Protein AF-A0A5N7CYH8-F1 (afdb_monomer)

Mean predicted aligned error: 13.62 Å

Sequence (207 aa):
MLLRFYQKLRGRDDSDPCLYIFPFSLHSIMVQFTIALALRNKSQSSRELGRIKYRLVNLHRNENLSEDYLVHVNPRGKVPALTAKSIPAPLTDSLSISYWVCEQHPSLIPETHRTTIQRLLSQLHRIQADNNPNPAVDDILARTDISLEHRRALEHKRDWLLDVTPEVLAYVTAENVDWISTLLLTDPGQPSVASRNVSDFVVMNNL

Nearest PDB structures (foldseek):
  4i2u-assembly1_A  TM=5.048E-01  e=2.660E-01  Chlorella sorokiniana
  3h79-assembly1_A  TM=4.207E-01  e=2.994E-01  Trypanosoma cruzi
  3wgd-assembly8_H  TM=3.910E-01  e=5.098E-01  Homo sapiens
  5xwm-assembly1_A  TM=4.750E-01  e=7.269E-01  Homo sapiens

Solvent-accessible surface area (backbone atoms only — not comparable to full-atom values): 12573 Å² total; per-residue (Å²): 121,69,70,64,54,63,58,63,72,62,68,76,72,74,73,53,27,37,38,35,30,31,92,88,35,68,44,21,44,55,32,52,50,48,50,52,59,45,56,71,48,61,93,62,37,38,74,61,74,78,47,54,40,80,39,84,40,50,65,94,73,46,45,37,70,34,50,70,34,22,73,74,49,25,53,74,43,54,61,17,26,39,42,41,73,92,42,99,60,53,36,55,42,38,56,62,43,38,49,53,53,30,70,46,23,52,81,77,53,44,77,95,46,33,70,60,52,54,50,50,49,53,54,60,61,62,58,80,70,85,83,66,84,62,70,65,56,58,61,56,64,73,48,86,86,64,54,74,66,39,47,50,39,49,49,51,34,56,49,60,64,61,71,65,47,73,71,60,50,58,58,56,61,69,73,64,78,57,60,73,66,59,73,75,69,77,74,97,79,72,85,88,78,82,87,83,79,98,76,78,91,80,82,89,90,87,130

Secondary structure (DSSP, 8-state):
-HHHHHHHT----TTS-EEEE-TT-HHHHHHHHHHHHHHTTTTTS-TTGGGPEEEE--GGGTGGGSHHHHHHT-TT--S-EEE-TTSSS-B-SHHHHHHHHHHHSGGGS-GGGHHHHHHHHHHHHHS-------THHHHHHT-SSS-HHHHHHHHHHHHHHHSS-HHHHHHHHHSSSSHHHHHTS--TT--------TTS-------

pLDDT: mean 75.6, std 24.31, range [29.52, 98.12]

Radius of gyration: 21.71 Å; Cα contacts (8 Å, |Δi|>4): 196; chains: 1; bounding box: 53×65×53 Å

Foldseek 3Di:
DVVVVVVVVPPCPPAAKEKEAAPPDLLRVLLVVLLVVQVVPVVQAAPRSVRYHYHYQDVVVLSLLDLCNCPAWNLLSDDTWMDHPVDPHIDHASLVSSVVRCVRHVVVQPPVCNVVVNVVSVVSSPPDDDPDPDVVLVVVLPDPPDDPSSNVSSVSNNVVSVVCDVVVVVVVVVPPPPVVVVVPPDDPDDDDDDDDDPPPPPDDDDD

InterPro domains:
  IPR004045 Glutathione S-transferase, N-terminal [PF13417] (48-106)
  IPR036249 Thioredoxin-like superfamily [SSF52833] (12-110)

Structure (mmCIF, N/CA/C/O backbone):
data_AF-A0A5N7CYH8-F1
#
_entry.id   AF-A0A5N7CYH8-F1
#
loop_
_atom_site.group_PDB
_atom_site.id
_atom_site.type_symbol
_atom_site.label_atom_id
_atom_site.label_alt_id
_atom_site.label_comp_id
_atom_site.label_asym_id
_atom_site.label_entity_id
_atom_site.label_seq_id
_atom_site.pdbx_PDB_ins_code
_atom_site.Cartn_x
_atom_site.Cartn_y
_atom_site.Cartn_z
_atom_site.occupancy
_atom_site.B_iso_or_equiv
_atom_site.auth_seq_id
_atom_site.auth_comp_id
_atom_site.auth_asym_id
_atom_site.auth_atom_id
_atom_site.pdbx_PDB_model_num
ATOM 1 N N . MET A 1 1 ? 18.602 -26.478 -7.543 1.00 42.50 1 MET A N 1
ATOM 2 C CA . MET A 1 1 ? 17.543 -27.174 -6.766 1.00 42.50 1 MET A CA 1
ATOM 3 C C . MET A 1 1 ? 16.926 -26.315 -5.654 1.00 42.50 1 MET A C 1
ATOM 5 O O . MET A 1 1 ? 15.728 -26.431 -5.442 1.00 42.50 1 MET A O 1
ATOM 9 N N . LEU A 1 2 ? 17.678 -25.413 -5.007 1.00 38.12 2 LEU A N 1
ATOM 10 C CA . LEU A 1 2 ? 17.183 -24.535 -3.927 1.00 38.12 2 LEU A CA 1
ATOM 11 C C . LEU A 1 2 ? 16.158 -23.458 -4.351 1.00 38.12 2 LEU A C 1
ATOM 13 O O . LEU A 1 2 ? 15.242 -23.171 -3.589 1.00 38.12 2 LEU A O 1
ATOM 17 N N . LEU A 1 3 ? 16.222 -22.917 -5.576 1.00 40.47 3 LEU A N 1
ATOM 18 C CA . LEU A 1 3 ? 15.261 -21.892 -6.039 1.00 40.47 3 LEU A CA 1
ATOM 19 C C . LEU A 1 3 ? 13.820 -22.407 -6.207 1.00 40.47 3 LEU A C 1
ATOM 21 O O . LEU A 1 3 ? 12.868 -21.681 -5.925 1.00 40.47 3 LEU A O 1
ATOM 25 N N . ARG A 1 4 ? 13.643 -23.679 -6.589 1.00 39.19 4 ARG A N 1
ATOM 26 C CA . ARG A 1 4 ? 12.308 -24.303 -6.666 1.00 39.19 4 ARG A CA 1
ATOM 27 C C . ARG A 1 4 ? 11.707 -24.565 -5.281 1.00 39.19 4 ARG A C 1
ATOM 29 O O . ARG A 1 4 ? 10.491 -24.651 -5.158 1.00 39.19 4 ARG A O 1
ATOM 36 N N . PHE A 1 5 ? 12.539 -24.649 -4.241 1.00 38.00 5 PHE A N 1
ATOM 37 C CA . PHE A 1 5 ? 12.083 -24.808 -2.859 1.00 38.00 5 PHE A CA 1
ATOM 38 C C . PHE A 1 5 ? 11.526 -23.493 -2.288 1.00 38.00 5 PHE A C 1
ATOM 40 O O . PHE A 1 5 ? 10.499 -23.510 -1.616 1.00 38.00 5 PHE A O 1
ATOM 47 N N . TYR A 1 6 ? 12.109 -22.344 -2.652 1.00 38.47 6 TYR A N 1
ATOM 48 C CA . TYR A 1 6 ? 11.580 -21.030 -2.258 1.00 38.47 6 TYR A CA 1
ATOM 49 C C . TYR A 1 6 ? 10.278 -20.655 -2.980 1.00 38.47 6 TYR A C 1
ATOM 51 O O . TYR A 1 6 ? 9.398 -20.046 -2.377 1.00 38.47 6 TYR A O 1
ATOM 59 N N . GLN A 1 7 ? 10.091 -21.087 -4.232 1.00 42.38 7 GLN A N 1
ATOM 60 C CA . GLN A 1 7 ? 8.807 -20.934 -4.931 1.00 42.38 7 GLN A CA 1
ATOM 61 C C . GLN A 1 7 ? 7.701 -21.808 -4.315 1.00 42.38 7 GLN A C 1
ATOM 63 O O . GLN A 1 7 ? 6.534 -21.427 -4.328 1.00 42.38 7 GLN A O 1
ATOM 68 N N . LYS A 1 8 ? 8.061 -22.946 -3.707 1.00 34.53 8 LYS A N 1
ATOM 69 C CA . LYS A 1 8 ? 7.114 -23.902 -3.112 1.00 34.53 8 LYS A CA 1
ATOM 70 C C . LYS A 1 8 ? 6.634 -23.526 -1.701 1.00 34.53 8 LYS A C 1
ATOM 72 O O . LYS A 1 8 ? 5.631 -24.066 -1.249 1.00 34.53 8 LYS A O 1
ATOM 77 N N . LEU A 1 9 ? 7.263 -22.547 -1.045 1.00 43.41 9 LEU A N 1
ATOM 78 C CA . LEU A 1 9 ? 6.698 -21.868 0.135 1.00 43.41 9 LEU A CA 1
ATOM 79 C C . LEU A 1 9 ? 5.718 -20.741 -0.240 1.00 43.41 9 LEU A C 1
ATOM 81 O O . LEU A 1 9 ? 5.080 -20.145 0.625 1.00 43.41 9 LEU A O 1
ATOM 85 N N . ARG A 1 10 ? 5.536 -20.471 -1.537 1.00 46.38 10 ARG A N 1
ATOM 86 C CA . ARG A 1 10 ? 4.514 -19.566 -2.073 1.00 46.38 10 ARG A CA 1
ATOM 87 C C . ARG A 1 10 ? 3.213 -20.324 -2.343 1.00 46.38 10 ARG A C 1
ATOM 89 O O . ARG A 1 10 ? 2.585 -20.151 -3.381 1.00 46.38 10 ARG A O 1
ATOM 96 N N . GLY A 1 11 ? 2.811 -21.167 -1.393 1.00 38.50 11 GLY A N 1
ATOM 97 C CA . GLY A 1 11 ? 1.456 -21.697 -1.346 1.00 38.50 11 GLY A CA 1
ATOM 98 C C . GLY A 1 11 ? 0.486 -20.523 -1.256 1.00 38.50 11 GLY A C 1
ATOM 99 O O . GLY A 1 11 ? 0.313 -19.936 -0.187 1.00 38.50 11 GLY A O 1
ATOM 100 N N . ARG A 1 12 ? -0.105 -20.145 -2.394 1.00 49.69 12 ARG A N 1
ATOM 101 C CA . ARG A 1 12 ? -1.378 -19.424 -2.448 1.00 49.69 12 ARG A CA 1
ATOM 102 C C . ARG A 1 12 ? -2.431 -20.363 -1.865 1.00 49.69 12 ARG A C 1
ATOM 104 O O . ARG A 1 12 ? -3.156 -21.039 -2.580 1.00 49.69 12 ARG A O 1
ATOM 111 N N . ASP A 1 13 ? -2.453 -20.449 -0.545 1.00 48.75 13 ASP A N 1
ATOM 112 C CA . ASP A 1 13 ? -3.701 -20.687 0.160 1.00 48.75 13 ASP A CA 1
ATOM 113 C C . ASP A 1 13 ? -4.402 -19.320 0.167 1.00 48.75 13 ASP A C 1
ATOM 115 O O . ASP A 1 13 ? -4.094 -18.440 0.981 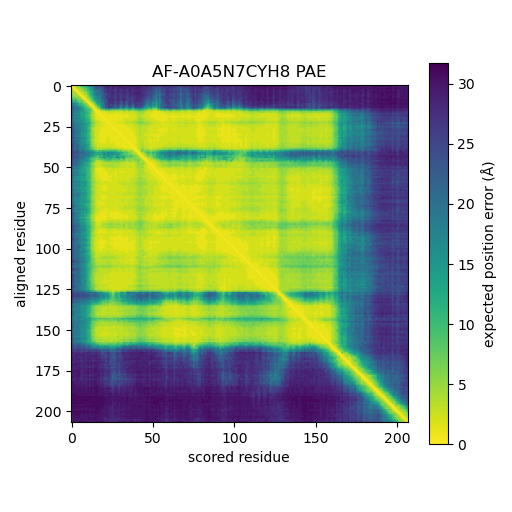1.00 48.75 13 ASP A O 1
ATOM 119 N N . ASP A 1 14 ? -5.155 -19.095 -0.912 1.00 55.41 14 ASP A N 1
ATOM 120 C CA . ASP A 1 14 ? -5.519 -17.797 -1.511 1.00 55.41 14 ASP A CA 1
ATOM 121 C C . ASP A 1 14 ? -6.779 -17.171 -0.881 1.00 55.41 14 ASP A C 1
ATOM 123 O O . ASP A 1 14 ? -7.497 -16.397 -1.511 1.00 55.41 14 ASP A O 1
ATOM 127 N N . SER A 1 15 ? -7.107 -17.552 0.357 1.00 64.62 15 SER A N 1
ATOM 128 C CA . SER A 1 15 ? -8.261 -17.007 1.084 1.00 64.62 15 SER A CA 1
ATOM 129 C C . SER A 1 15 ? -7.915 -15.827 1.983 1.00 64.62 15 SER A C 1
ATOM 131 O O . SER A 1 15 ? -8.790 -15.018 2.281 1.00 64.62 15 SER A O 1
ATOM 133 N N . ASP A 1 16 ? -6.669 -15.753 2.453 1.00 85.19 16 ASP A N 1
ATOM 134 C CA . ASP A 1 16 ? -6.303 -14.867 3.558 1.00 85.19 16 ASP A CA 1
ATOM 135 C C . ASP A 1 16 ? -5.682 -13.568 3.038 1.00 85.19 16 ASP A C 1
ATOM 137 O O . ASP A 1 16 ? -4.830 -13.629 2.145 1.00 85.19 16 ASP A O 1
ATOM 141 N N . PRO A 1 17 ? -6.059 -12.401 3.598 1.00 92.31 17 PRO A N 1
ATOM 142 C CA . PRO A 1 17 ? -5.485 -11.130 3.185 1.00 92.31 17 PRO A CA 1
ATOM 143 C C . PRO A 1 17 ? -3.964 -11.121 3.327 1.00 92.31 17 PRO A C 1
ATOM 145 O O . PRO A 1 17 ? -3.408 -11.684 4.273 1.00 92.31 17 PRO A O 1
ATOM 148 N N . CYS A 1 18 ? -3.280 -10.438 2.420 1.00 95.50 18 CYS A N 1
ATOM 149 C CA . CYS A 1 18 ? -1.835 -10.319 2.408 1.00 95.50 18 CYS A CA 1
ATOM 150 C C . CYS A 1 18 ? -1.421 -8.848 2.351 1.00 95.50 18 CYS A C 1
ATOM 152 O O . CYS A 1 18 ? -1.675 -8.157 1.366 1.00 95.50 18 CYS A O 1
ATOM 154 N N . LEU A 1 19 ? -0.746 -8.384 3.402 1.00 97.62 19 LEU A N 1
ATOM 155 C CA . LEU A 1 19 ? -0.181 -7.047 3.492 1.00 97.62 19 LEU A CA 1
ATOM 156 C C . LEU A 1 19 ? 1.301 -7.074 3.109 1.00 97.62 19 LEU A C 1
ATOM 158 O O . LEU A 1 19 ? 2.125 -7.717 3.760 1.00 97.62 19 LEU A O 1
ATOM 162 N N . TYR A 1 20 ? 1.638 -6.339 2.060 1.00 98.12 20 TYR A N 1
ATOM 163 C CA . TYR A 1 20 ? 2.988 -6.134 1.565 1.00 98.12 20 TYR A CA 1
ATOM 164 C C . TYR A 1 20 ? 3.551 -4.857 2.180 1.00 98.12 20 TYR A C 1
ATOM 166 O O . TYR A 1 20 ? 2.969 -3.786 2.011 1.00 98.12 20 TYR A O 1
ATOM 174 N N . ILE A 1 21 ? 4.672 -4.962 2.888 1.00 97.44 21 ILE A N 1
ATOM 175 C CA . ILE A 1 21 ? 5.246 -3.863 3.669 1.00 97.44 21 ILE A CA 1
ATOM 176 C C . ILE A 1 21 ? 6.742 -3.709 3.434 1.00 97.44 21 ILE A C 1
ATOM 178 O O . ILE A 1 21 ? 7.443 -4.661 3.087 1.00 97.44 21 ILE A O 1
ATOM 182 N N . PHE A 1 22 ? 7.239 -2.517 3.746 1.00 96.06 22 PHE A N 1
ATOM 183 C CA . PHE A 1 22 ? 8.648 -2.288 4.025 1.00 96.06 22 PHE A CA 1
ATOM 184 C C . PHE A 1 22 ? 8.779 -1.612 5.397 1.00 96.06 22 PHE A C 1
ATOM 186 O O . PHE A 1 22 ? 8.204 -0.541 5.576 1.00 96.06 22 PHE A O 1
ATOM 193 N N . PRO A 1 23 ? 9.500 -2.190 6.375 1.00 92.31 23 PRO A N 1
ATOM 194 C CA . PRO A 1 23 ? 9.507 -1.708 7.761 1.00 92.31 23 PRO A CA 1
ATOM 195 C C . PRO A 1 23 ? 9.910 -0.242 7.941 1.00 92.31 23 PRO A C 1
ATOM 197 O O . PRO A 1 23 ? 9.467 0.393 8.889 1.00 92.31 23 PRO A O 1
ATOM 200 N N . PHE A 1 24 ? 10.716 0.294 7.022 1.00 90.62 24 PHE A N 1
ATOM 201 C CA . PHE A 1 24 ? 11.210 1.672 7.070 1.00 90.62 24 PHE A CA 1
ATOM 202 C C . PHE A 1 24 ? 10.372 2.653 6.233 1.00 90.62 24 PHE A C 1
ATOM 204 O O . PHE A 1 24 ? 10.690 3.834 6.159 1.00 90.62 24 PHE A O 1
ATOM 211 N N . SER A 1 25 ? 9.299 2.185 5.589 1.00 91.88 25 SER A N 1
ATOM 212 C CA . SER A 1 25 ? 8.346 3.056 4.897 1.00 91.88 25 SER A CA 1
ATOM 213 C C . SER A 1 25 ? 7.369 3.655 5.907 1.00 91.88 25 SER A C 1
ATOM 215 O O . SER A 1 25 ? 6.654 2.920 6.590 1.00 91.88 25 SER A O 1
ATOM 217 N N . LEU A 1 26 ? 7.277 4.989 5.946 1.00 93.06 26 LEU A N 1
ATOM 218 C CA . LEU A 1 26 ? 6.326 5.713 6.797 1.00 93.06 26 LEU A CA 1
ATOM 219 C C . LEU A 1 26 ? 4.883 5.230 6.580 1.00 93.06 26 LEU A C 1
ATOM 221 O O . LEU A 1 26 ? 4.163 4.940 7.534 1.00 93.06 26 LEU A O 1
ATOM 225 N N . HIS A 1 27 ? 4.480 5.059 5.320 1.00 94.62 27 HIS A N 1
ATOM 226 C CA . HIS A 1 27 ? 3.159 4.547 4.954 1.00 94.62 27 HIS A CA 1
ATOM 227 C C . HIS A 1 27 ? 2.940 3.104 5.436 1.00 94.62 27 HIS A C 1
ATOM 229 O O . HIS A 1 27 ? 1.839 2.757 5.860 1.00 94.62 27 HIS A O 1
ATOM 235 N N . SER A 1 28 ? 3.981 2.261 5.428 1.00 96.19 28 SER A N 1
ATOM 236 C CA . SER A 1 28 ? 3.898 0.895 5.972 1.00 96.19 28 SER A CA 1
ATOM 237 C C . SER A 1 28 ? 3.785 0.897 7.497 1.00 96.19 28 SER A C 1
ATOM 239 O O . SER A 1 28 ? 3.070 0.066 8.058 1.00 96.19 28 SER A O 1
ATOM 241 N N . ILE A 1 29 ? 4.464 1.822 8.177 1.00 95.56 29 ILE A N 1
ATOM 242 C CA . ILE A 1 29 ? 4.354 2.013 9.629 1.00 95.56 29 ILE A CA 1
ATOM 243 C C . ILE A 1 29 ? 2.935 2.465 9.991 1.00 95.56 29 ILE A C 1
ATOM 245 O O . ILE A 1 29 ? 2.324 1.877 10.880 1.00 95.56 29 ILE A O 1
ATOM 249 N N . MET A 1 30 ? 2.376 3.436 9.260 1.00 95.31 30 MET A N 1
ATOM 250 C CA . MET A 1 30 ? 1.002 3.924 9.444 1.00 95.31 30 MET A CA 1
ATOM 251 C C . MET A 1 30 ? -0.027 2.781 9.417 1.00 95.31 30 MET A C 1
ATOM 253 O O . MET A 1 30 ? -0.854 2.659 10.326 1.00 95.31 30 MET A O 1
ATOM 257 N N . VAL A 1 31 ? 0.039 1.906 8.408 1.00 96.94 31 VAL A N 1
ATOM 258 C CA . VAL A 1 31 ? -0.887 0.767 8.293 1.00 96.94 31 VAL A CA 1
ATOM 259 C C . VAL A 1 31 ? -0.672 -0.245 9.413 1.00 96.94 31 VAL A C 1
ATOM 261 O O . VAL A 1 31 ? -1.637 -0.660 10.053 1.00 96.94 31 VAL A O 1
ATOM 264 N N . GLN A 1 32 ? 0.578 -0.629 9.686 1.00 96.31 32 GLN A N 1
ATOM 265 C CA . GLN A 1 32 ? 0.880 -1.592 10.748 1.00 96.31 32 GLN A CA 1
ATOM 266 C C . GLN A 1 32 ? 0.407 -1.096 12.116 1.00 96.31 32 GLN A C 1
ATOM 268 O O . GLN A 1 32 ? -0.155 -1.874 12.884 1.00 96.31 32 GLN A O 1
ATOM 273 N N . PHE A 1 33 ? 0.562 0.199 12.400 1.00 95.31 33 PHE A N 1
ATOM 274 C CA . PHE A 1 33 ? 0.055 0.800 13.628 1.00 95.31 33 PHE A CA 1
ATOM 275 C C . PHE A 1 33 ? -1.477 0.764 13.690 1.00 95.31 33 PHE A C 1
ATOM 277 O O . PHE A 1 33 ? -2.039 0.376 14.712 1.00 95.31 33 PHE A O 1
ATOM 284 N N . THR A 1 34 ? -2.158 1.070 12.581 1.00 95.31 34 THR A N 1
ATOM 285 C CA . THR A 1 34 ? -3.626 0.966 12.486 1.00 95.31 34 THR A CA 1
ATOM 286 C C . THR A 1 34 ? -4.104 -0.461 12.791 1.00 95.31 34 THR A C 1
ATOM 288 O O . THR A 1 34 ? -5.020 -0.656 13.591 1.00 95.31 34 THR A O 1
ATOM 291 N N . ILE A 1 35 ? -3.449 -1.475 12.214 1.00 95.00 35 ILE A N 1
ATOM 292 C CA . ILE A 1 35 ? -3.766 -2.889 12.466 1.00 95.00 35 ILE A CA 1
ATOM 293 C C . ILE A 1 35 ? -3.481 -3.267 13.924 1.00 95.00 35 ILE A C 1
ATOM 295 O O . ILE A 1 35 ? -4.304 -3.926 14.558 1.00 95.00 35 ILE A O 1
ATOM 299 N N . ALA A 1 36 ? -2.348 -2.833 14.479 1.00 93.88 36 ALA A N 1
ATOM 300 C CA . ALA A 1 36 ? -1.995 -3.101 15.870 1.00 93.88 36 ALA A CA 1
ATOM 301 C C . ALA A 1 36 ? -3.041 -2.535 16.847 1.00 93.88 36 ALA A C 1
ATOM 303 O O . ALA A 1 36 ? -3.407 -3.212 17.809 1.00 93.88 36 ALA A O 1
ATOM 304 N N . LEU A 1 37 ? -3.568 -1.334 16.576 1.00 92.56 37 LEU A N 1
ATOM 305 C CA . LEU A 1 37 ? -4.652 -0.741 17.360 1.00 92.56 37 LEU A CA 1
ATOM 306 C C . LEU A 1 37 ? -5.940 -1.568 17.276 1.00 92.56 37 LEU A C 1
ATOM 308 O O . LEU A 1 37 ? -6.522 -1.876 18.315 1.00 92.56 37 LEU A O 1
ATOM 312 N N . ALA A 1 38 ? -6.355 -1.977 16.075 1.00 91.94 38 ALA A N 1
ATOM 313 C CA . ALA A 1 38 ? -7.557 -2.795 15.896 1.00 91.94 38 ALA A CA 1
ATOM 314 C C . ALA A 1 38 ? -7.443 -4.173 16.575 1.00 91.94 38 ALA A C 1
ATOM 316 O O . ALA A 1 38 ? -8.393 -4.662 17.186 1.00 91.94 38 ALA A O 1
ATOM 317 N N . LEU A 1 39 ? -6.267 -4.804 16.506 1.00 90.19 39 LEU A N 1
ATOM 318 C CA . LEU A 1 39 ? -6.029 -6.129 17.085 1.00 90.19 39 LEU A CA 1
ATOM 319 C C . LEU A 1 39 ? -5.813 -6.110 18.602 1.00 90.19 39 LEU A C 1
ATOM 321 O O . LEU A 1 39 ? -5.844 -7.172 19.231 1.00 90.19 39 LEU A O 1
ATOM 325 N N . ARG A 1 40 ? -5.625 -4.933 19.215 1.00 86.81 40 ARG A N 1
ATOM 326 C CA . ARG A 1 40 ? -5.523 -4.799 20.675 1.00 86.81 40 ARG A CA 1
ATOM 327 C C . ARG A 1 40 ? -6.783 -5.315 21.372 1.00 86.81 40 ARG A C 1
ATOM 329 O O . ARG A 1 40 ? -6.680 -5.895 22.450 1.00 86.81 40 ARG A O 1
ATOM 336 N N . ASN A 1 41 ? -7.951 -5.149 20.747 1.00 74.62 41 ASN A N 1
ATOM 337 C CA . ASN A 1 41 ? -9.227 -5.635 21.260 1.00 74.62 41 ASN A CA 1
ATOM 338 C C . ASN A 1 41 ? -9.795 -6.762 20.379 1.00 74.62 41 ASN A C 1
ATOM 340 O O . ASN A 1 41 ? -10.750 -6.574 19.622 1.00 74.62 41 ASN A O 1
ATOM 344 N N . LYS A 1 42 ? -9.189 -7.956 20.481 1.00 66.69 42 LYS A N 1
ATOM 345 C CA . LYS A 1 42 ? -9.486 -9.130 19.632 1.00 66.69 42 LYS A CA 1
ATOM 346 C C . LYS A 1 42 ? -10.959 -9.560 19.605 1.00 66.69 42 LYS A C 1
ATOM 348 O O . LYS A 1 42 ? -11.368 -10.222 18.659 1.00 66.69 42 LYS A O 1
ATOM 353 N N . SER A 1 43 ? -11.752 -9.214 20.621 1.00 66.50 43 SER A N 1
ATOM 354 C CA . SER A 1 43 ? -13.180 -9.563 20.690 1.00 66.50 43 SER A CA 1
ATOM 355 C C . SER A 1 43 ? -14.043 -8.798 19.680 1.00 66.50 43 SER A C 1
ATOM 357 O O . SER A 1 43 ? -15.152 -9.230 19.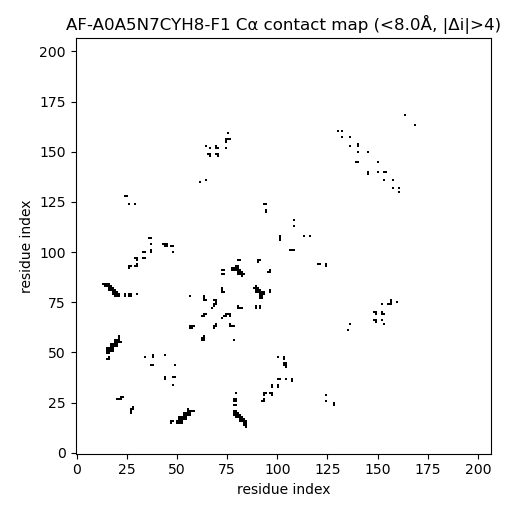386 1.00 66.50 43 SER A O 1
ATOM 359 N N . GLN A 1 44 ? -13.538 -7.682 19.147 1.00 67.06 44 GLN A N 1
ATOM 360 C CA . GLN A 1 44 ? -14.263 -6.790 18.238 1.00 67.06 44 GLN A CA 1
ATOM 361 C C . GLN A 1 44 ? -13.660 -6.746 16.823 1.00 67.06 44 GLN A C 1
ATOM 363 O O . GLN A 1 44 ? -14.229 -6.121 15.935 1.00 67.06 44 GLN A O 1
ATOM 368 N N . SER A 1 45 ? -12.496 -7.360 16.588 1.00 69.69 45 SER A N 1
ATOM 369 C CA . SER A 1 45 ? -11.863 -7.404 15.262 1.00 69.69 45 SER A CA 1
ATOM 370 C C . SER A 1 45 ? -12.459 -8.502 14.386 1.00 69.69 45 SER A C 1
ATOM 372 O O . SER A 1 45 ? -12.648 -9.627 14.856 1.00 69.69 45 SER A O 1
ATOM 374 N N . SER A 1 46 ? -12.681 -8.212 13.100 1.00 78.31 46 SER A N 1
ATOM 375 C CA . SER A 1 46 ? -13.120 -9.237 12.152 1.00 78.31 46 SER A CA 1
ATOM 376 C C . SER A 1 46 ? -12.112 -10.394 12.059 1.00 78.31 46 SER A C 1
ATOM 378 O O . SER A 1 46 ? -10.898 -10.227 12.225 1.00 78.31 46 SER A O 1
ATOM 380 N N . ARG A 1 47 ? -12.615 -11.601 11.761 1.00 79.88 47 ARG A N 1
ATOM 381 C CA . ARG A 1 47 ? -11.771 -12.794 11.558 1.00 79.88 47 ARG A CA 1
ATOM 382 C C . ARG A 1 47 ? -10.755 -12.586 10.432 1.00 79.88 47 ARG A C 1
ATOM 384 O O . ARG A 1 47 ? -9.683 -13.180 10.467 1.00 79.88 47 ARG A O 1
ATOM 391 N N . GLU A 1 48 ? -11.101 -11.767 9.446 1.00 83.75 48 GLU A N 1
ATOM 392 C CA . GLU A 1 48 ? -10.259 -11.461 8.294 1.00 83.75 48 GLU A CA 1
ATOM 393 C C . GLU A 1 48 ? -9.031 -10.632 8.694 1.00 83.75 48 GLU A C 1
ATOM 395 O O . GLU A 1 48 ? -7.906 -10.996 8.351 1.00 83.75 48 GLU A O 1
ATOM 400 N N . LEU A 1 49 ? -9.220 -9.609 9.534 1.00 86.81 49 LEU A N 1
ATOM 401 C CA . LEU A 1 49 ? -8.133 -8.799 10.087 1.00 86.81 49 LEU A CA 1
ATOM 402 C C . LEU A 1 49 ? -7.150 -9.629 10.936 1.00 86.81 49 LEU A C 1
ATOM 404 O O . LEU A 1 49 ? -5.940 -9.412 10.894 1.00 86.81 49 LEU A O 1
ATOM 408 N N . GLY A 1 50 ? -7.652 -10.625 11.671 1.00 86.94 50 GLY A N 1
ATOM 409 C CA . GLY A 1 50 ? -6.822 -11.544 12.461 1.00 86.94 50 GLY A CA 1
ATOM 410 C C . GLY A 1 50 ? -6.003 -12.550 11.639 1.00 86.94 50 GLY A C 1
ATOM 411 O O . GLY A 1 50 ? -5.145 -13.228 12.203 1.00 86.94 50 GLY A O 1
ATOM 412 N N . ARG A 1 51 ? -6.258 -12.670 10.329 1.00 90.06 51 ARG A N 1
ATOM 413 C CA . ARG A 1 51 ? -5.606 -13.635 9.425 1.00 90.06 51 ARG A CA 1
ATOM 414 C C . ARG A 1 51 ? -4.668 -12.986 8.409 1.00 90.06 51 ARG A C 1
ATOM 416 O O . ARG A 1 51 ? -4.156 -13.690 7.541 1.00 90.06 51 ARG A O 1
ATOM 423 N N . ILE A 1 52 ? -4.428 -11.675 8.512 1.00 92.69 52 ILE A N 1
ATOM 424 C CA . ILE A 1 52 ? -3.520 -10.971 7.603 1.00 92.69 52 ILE A CA 1
ATOM 425 C C . ILE A 1 52 ? -2.138 -11.629 7.633 1.00 92.69 52 ILE A C 1
ATOM 427 O O . ILE A 1 52 ? -1.481 -11.712 8.673 1.00 92.69 52 ILE A O 1
ATOM 431 N N . LYS A 1 53 ? -1.678 -12.058 6.460 1.00 95.06 53 LYS A N 1
ATOM 432 C CA . LYS A 1 53 ? -0.303 -12.489 6.214 1.00 95.06 53 LYS A CA 1
ATOM 433 C C . LYS A 1 53 ? 0.542 -11.262 5.890 1.00 95.06 53 LYS A C 1
ATOM 435 O O . LYS A 1 53 ? 0.135 -10.422 5.096 1.00 95.06 53 LYS A O 1
ATOM 440 N N . TYR A 1 54 ? 1.737 -11.180 6.458 1.00 94.88 54 TYR A N 1
ATOM 441 C CA . TYR A 1 54 ? 2.672 -10.090 6.181 1.00 94.88 54 TYR A CA 1
ATOM 442 C C . TYR A 1 54 ? 3.748 -10.568 5.210 1.00 94.88 54 TYR A C 1
ATOM 444 O O . TYR A 1 54 ? 4.354 -11.623 5.412 1.00 94.88 54 TYR A O 1
ATOM 452 N N . ARG A 1 55 ? 3.999 -9.793 4.154 1.00 96.50 55 ARG A N 1
ATOM 453 C CA . ARG A 1 55 ? 5.091 -10.019 3.204 1.00 96.50 55 ARG A CA 1
ATOM 454 C C . ARG A 1 55 ? 6.009 -8.810 3.175 1.00 96.50 55 ARG A C 1
ATOM 456 O O . ARG A 1 55 ? 5.571 -7.691 2.927 1.00 96.50 55 ARG A O 1
ATOM 463 N N . LEU A 1 56 ? 7.293 -9.056 3.393 1.00 96.81 56 LEU A N 1
ATOM 464 C CA . LEU A 1 56 ? 8.324 -8.049 3.199 1.00 96.81 56 LEU A CA 1
ATOM 465 C C . LEU A 1 56 ? 8.550 -7.827 1.700 1.00 96.81 56 LEU A C 1
ATOM 467 O O . LEU A 1 56 ? 8.680 -8.791 0.947 1.00 96.81 56 LEU A O 1
ATOM 471 N N . VAL A 1 57 ? 8.626 -6.562 1.301 1.00 96.31 57 VAL A N 1
ATOM 472 C CA . VAL A 1 57 ? 9.106 -6.121 -0.010 1.00 96.31 57 VAL A CA 1
ATOM 473 C C . VAL A 1 57 ? 10.335 -5.260 0.234 1.00 96.31 57 VAL A C 1
ATOM 475 O O . VAL A 1 57 ? 10.234 -4.145 0.745 1.00 96.31 57 VAL A O 1
ATOM 478 N N . ASN A 1 58 ? 11.514 -5.787 -0.078 1.00 94.00 58 ASN A N 1
ATOM 479 C CA . ASN A 1 58 ? 12.766 -5.094 0.183 1.00 94.00 58 ASN A CA 1
ATOM 480 C C . ASN A 1 58 ? 13.031 -4.017 -0.879 1.00 94.00 58 ASN A C 1
ATOM 482 O O . ASN A 1 58 ? 13.491 -4.313 -1.986 1.00 94.00 58 ASN A O 1
ATOM 486 N N . LEU A 1 59 ? 12.777 -2.756 -0.517 1.00 91.75 59 LEU A N 1
ATOM 487 C CA . LEU A 1 59 ? 12.993 -1.612 -1.406 1.00 91.75 59 LEU A CA 1
ATOM 488 C C . LEU A 1 59 ? 14.477 -1.390 -1.729 1.00 91.75 59 LEU A C 1
ATOM 490 O O . LEU A 1 59 ? 14.793 -0.987 -2.841 1.00 91.75 59 LEU A O 1
ATOM 494 N N . HIS A 1 60 ? 15.400 -1.732 -0.822 1.00 90.69 60 HIS A N 1
ATOM 495 C CA . HIS A 1 60 ? 16.843 -1.646 -1.095 1.00 90.69 60 HIS A CA 1
ATOM 496 C C . HIS A 1 60 ? 17.312 -2.652 -2.151 1.00 90.69 60 HIS A C 1
ATOM 498 O O . HIS A 1 60 ? 18.368 -2.480 -2.749 1.00 90.69 60 HIS A O 1
ATOM 504 N N . ARG A 1 61 ? 16.536 -3.718 -2.376 1.00 92.00 61 ARG A N 1
ATOM 505 C CA . ARG A 1 61 ? 16.798 -4.733 -3.404 1.00 92.00 61 ARG A CA 1
ATOM 506 C C . ARG A 1 61 ? 15.886 -4.586 -4.618 1.00 92.00 61 ARG A C 1
ATOM 508 O O . ARG A 1 61 ? 15.849 -5.492 -5.446 1.00 92.00 61 ARG A O 1
ATOM 515 N N . ASN A 1 62 ? 15.147 -3.478 -4.714 1.00 93.75 62 ASN A N 1
ATOM 516 C CA . ASN A 1 62 ? 14.195 -3.217 -5.790 1.00 93.75 62 ASN A CA 1
ATOM 517 C C . ASN A 1 62 ? 13.143 -4.332 -5.968 1.00 93.75 62 ASN A C 1
ATOM 519 O O . ASN A 1 62 ? 12.657 -4.564 -7.073 1.00 93.75 62 ASN A O 1
ATOM 523 N N . GLU A 1 63 ? 12.757 -5.039 -4.898 1.00 95.12 63 GLU A N 1
ATOM 524 C CA . GLU A 1 63 ? 11.758 -6.121 -4.990 1.00 95.12 63 GLU A CA 1
ATOM 525 C C . GLU A 1 63 ? 10.370 -5.592 -5.395 1.00 95.12 63 GLU A C 1
ATOM 527 O O . GLU A 1 63 ? 9.585 -6.298 -6.030 1.00 95.12 63 GLU A O 1
ATOM 532 N N . ASN A 1 64 ? 10.100 -4.317 -5.108 1.00 94.38 64 ASN A N 1
ATOM 533 C CA . ASN A 1 64 ? 8.928 -3.577 -5.576 1.00 94.38 64 ASN A CA 1
ATOM 534 C C . ASN A 1 64 ? 8.919 -3.330 -7.096 1.00 94.38 64 ASN A C 1
ATOM 536 O O . ASN A 1 64 ? 7.902 -2.880 -7.616 1.00 94.38 64 ASN A O 1
ATOM 540 N N . LEU A 1 65 ? 10.031 -3.586 -7.794 1.00 95.50 65 LEU A N 1
ATOM 541 C CA . LEU A 1 65 ? 10.136 -3.527 -9.255 1.00 95.50 65 LEU A CA 1
ATOM 542 C C . LEU A 1 65 ? 10.035 -4.911 -9.909 1.00 95.50 65 LEU A C 1
ATOM 544 O O . LEU A 1 65 ? 10.170 -5.019 -11.125 1.00 95.50 65 LEU A O 1
ATOM 548 N N . SER A 1 66 ? 9.837 -5.978 -9.130 1.00 95.50 66 SER A N 1
ATOM 549 C CA . SER A 1 66 ? 9.647 -7.317 -9.691 1.00 95.50 66 SER A CA 1
ATOM 550 C C . SER A 1 66 ? 8.353 -7.402 -10.503 1.00 95.50 66 SER A C 1
ATOM 552 O O . SER A 1 66 ? 7.357 -6.762 -10.166 1.00 95.50 66 SER A O 1
ATOM 554 N N . GLU A 1 67 ? 8.365 -8.224 -11.554 1.00 95.12 67 GLU A N 1
ATOM 555 C CA . GLU A 1 67 ? 7.208 -8.460 -12.426 1.00 95.12 67 GLU A CA 1
ATOM 556 C C . GLU A 1 67 ? 5.961 -8.831 -11.622 1.00 95.12 67 GLU A C 1
ATOM 558 O O . GLU A 1 67 ? 4.935 -8.169 -11.713 1.00 95.12 67 GLU A O 1
ATOM 563 N N . ASP A 1 68 ? 6.081 -9.834 -10.751 1.00 94.38 68 ASP A N 1
ATOM 564 C CA . ASP A 1 68 ? 4.971 -10.310 -9.931 1.00 94.38 68 ASP A CA 1
ATOM 565 C C . ASP A 1 68 ? 4.363 -9.209 -9.051 1.00 94.38 68 ASP A C 1
ATOM 567 O O . ASP A 1 68 ? 3.146 -9.169 -8.881 1.00 94.38 68 ASP A O 1
ATOM 571 N N . TYR A 1 69 ? 5.190 -8.304 -8.519 1.00 95.94 69 TYR A N 1
ATOM 572 C CA . TYR A 1 69 ? 4.713 -7.207 -7.686 1.00 95.94 69 TYR A CA 1
ATOM 573 C C . TYR A 1 69 ? 4.018 -6.121 -8.509 1.00 95.94 69 TYR A C 1
ATOM 575 O O . TYR A 1 69 ? 2.914 -5.703 -8.162 1.00 95.94 69 TYR A O 1
ATOM 583 N N . LEU A 1 70 ? 4.640 -5.674 -9.602 1.00 95.00 70 LEU A N 1
ATOM 584 C CA . LEU A 1 70 ? 4.089 -4.607 -10.436 1.00 95.00 70 LEU A CA 1
ATOM 585 C C . LEU A 1 70 ? 2.802 -5.039 -11.146 1.00 95.00 70 LEU A C 1
ATOM 587 O O . LEU A 1 70 ? 1.867 -4.253 -11.246 1.00 95.00 70 LEU A O 1
ATOM 591 N N . VAL A 1 71 ? 2.734 -6.291 -11.596 1.00 92.94 71 VAL A N 1
ATOM 592 C CA . VAL A 1 71 ? 1.579 -6.811 -12.336 1.00 92.94 71 VAL A CA 1
ATOM 593 C C . VAL A 1 71 ? 0.422 -7.155 -11.399 1.00 92.94 71 VAL A C 1
ATOM 595 O O . VAL A 1 71 ? -0.720 -6.798 -11.678 1.00 92.94 71 VAL A O 1
ATOM 598 N N . HIS A 1 72 ? 0.688 -7.830 -10.275 1.00 92.38 72 HIS A N 1
ATOM 599 C CA . HIS A 1 72 ? -0.382 -8.427 -9.463 1.00 92.38 72 HIS A CA 1
ATOM 600 C C . HIS A 1 72 ? -0.666 -7.715 -8.137 1.00 92.38 72 HIS A C 1
ATOM 602 O O . HIS A 1 72 ? -1.673 -8.026 -7.500 1.00 92.38 72 HIS A O 1
ATOM 608 N N . VAL A 1 73 ? 0.215 -6.823 -7.672 1.00 95.00 73 VAL A N 1
ATOM 609 C CA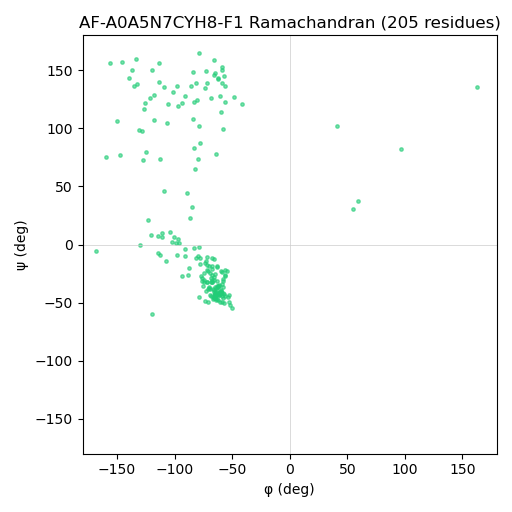 . VAL A 1 73 ? 0.109 -6.235 -6.326 1.00 95.00 73 VAL A CA 1
ATOM 610 C C . VAL A 1 73 ? -0.040 -4.724 -6.378 1.00 95.00 73 VAL A C 1
ATOM 612 O O . VAL A 1 73 ? -1.023 -4.190 -5.872 1.00 95.00 73 VAL A O 1
ATOM 615 N N . ASN A 1 74 ? 0.931 -4.018 -6.950 1.00 94.56 74 ASN A N 1
ATOM 616 C CA . ASN A 1 74 ? 0.882 -2.568 -7.046 1.00 94.56 74 ASN A CA 1
ATOM 617 C C . ASN A 1 74 ? 1.638 -2.082 -8.292 1.00 94.56 74 ASN A C 1
ATOM 619 O O . ASN A 1 74 ? 2.872 -2.025 -8.253 1.00 94.56 74 ASN A O 1
ATOM 623 N N . PRO A 1 75 ? 0.937 -1.633 -9.350 1.00 92.38 75 PRO A N 1
ATOM 624 C CA . PRO A 1 75 ? 1.572 -1.150 -10.580 1.00 92.38 75 PRO A CA 1
ATOM 625 C C . PRO A 1 75 ? 2.440 0.094 -10.367 1.00 92.38 75 PRO A C 1
ATOM 627 O O . PRO A 1 75 ? 3.347 0.366 -11.147 1.00 92.38 75 PRO A O 1
ATOM 630 N N . ARG A 1 76 ? 2.241 0.828 -9.264 1.00 90.44 76 ARG A N 1
ATOM 631 C CA . ARG A 1 76 ? 3.079 1.982 -8.902 1.00 90.44 76 ARG A CA 1
ATOM 632 C C . ARG A 1 76 ? 4.398 1.561 -8.250 1.00 90.44 76 ARG A C 1
ATOM 634 O O . ARG A 1 76 ? 5.267 2.409 -8.031 1.00 90.44 76 ARG A O 1
ATOM 641 N N . GLY A 1 77 ? 4.568 0.282 -7.904 1.00 92.06 77 GLY A N 1
ATOM 642 C CA . GLY A 1 77 ? 5.755 -0.235 -7.222 1.00 92.06 77 GLY A CA 1
ATOM 643 C C . GLY A 1 77 ? 5.993 0.433 -5.868 1.00 92.06 77 GLY A C 1
ATOM 644 O O . GLY A 1 77 ? 7.136 0.738 -5.531 1.00 92.06 77 GLY A O 1
ATOM 645 N N . LYS A 1 78 ? 4.921 0.740 -5.127 1.00 92.12 78 LYS A N 1
ATOM 646 C CA . LYS A 1 78 ? 4.970 1.376 -3.803 1.00 92.12 78 LYS A CA 1
ATOM 647 C C . LYS A 1 78 ? 4.479 0.426 -2.720 1.00 92.12 78 LYS A C 1
ATOM 649 O O . LYS A 1 78 ? 3.684 -0.464 -2.988 1.00 92.12 78 LYS A O 1
ATOM 654 N N . VAL A 1 79 ? 4.915 0.674 -1.494 1.00 94.19 79 VAL A N 1
ATOM 655 C CA . VAL A 1 79 ? 4.443 -0.009 -0.285 1.00 94.19 79 VAL A CA 1
ATOM 656 C C . VAL A 1 79 ? 3.826 1.018 0.670 1.00 94.19 79 VAL A C 1
ATOM 658 O O . VAL A 1 79 ? 4.281 2.165 0.687 1.00 94.19 79 VAL A O 1
ATOM 661 N N . PRO A 1 80 ? 2.838 0.630 1.490 1.00 97.25 80 PRO A N 1
ATOM 662 C CA . PRO A 1 80 ? 2.260 -0.706 1.606 1.00 97.25 80 PRO A CA 1
ATOM 663 C C . PRO A 1 80 ? 1.265 -1.026 0.481 1.00 97.25 80 PRO A C 1
ATOM 665 O O . PRO A 1 80 ? 0.796 -0.133 -0.217 1.00 97.25 80 PRO A O 1
ATOM 668 N N . ALA A 1 81 ? 0.933 -2.308 0.331 1.00 97.56 81 ALA A N 1
ATOM 669 C CA . ALA A 1 81 ? -0.181 -2.766 -0.498 1.00 97.56 81 ALA A CA 1
ATOM 670 C C . ALA A 1 81 ? -0.919 -3.913 0.203 1.00 97.56 81 ALA A C 1
ATOM 672 O O . ALA A 1 81 ? -0.281 -4.746 0.844 1.00 97.56 81 ALA A O 1
ATOM 673 N N . LEU A 1 82 ? -2.243 -3.974 0.086 1.00 96.88 82 LEU A N 1
ATOM 674 C CA . LEU A 1 82 ? -3.071 -5.048 0.632 1.00 96.88 82 LEU A CA 1
ATOM 675 C C . LEU A 1 82 ? -3.790 -5.765 -0.507 1.00 96.88 82 LEU A C 1
ATOM 677 O O . LEU A 1 82 ? -4.475 -5.131 -1.307 1.00 96.88 82 LEU A O 1
ATOM 681 N N . THR A 1 83 ? -3.679 -7.089 -0.541 1.00 95.00 83 THR A N 1
ATOM 682 C CA . THR A 1 83 ? -4.519 -7.949 -1.378 1.00 95.00 83 THR A CA 1
ATOM 683 C C . THR A 1 83 ? -5.413 -8.798 -0.486 1.00 95.00 83 THR A C 1
ATOM 685 O O . THR A 1 83 ? -4.980 -9.277 0.558 1.00 95.00 83 THR A O 1
ATOM 688 N N . ALA A 1 84 ? -6.670 -8.983 -0.867 1.00 90.50 84 ALA A N 1
ATOM 689 C CA . ALA A 1 84 ? -7.592 -9.896 -0.202 1.00 90.50 84 ALA A CA 1
ATOM 690 C C . ALA A 1 84 ? -8.681 -10.305 -1.193 1.00 90.50 84 ALA A C 1
ATOM 692 O O . ALA A 1 84 ? -8.964 -9.573 -2.136 1.00 90.50 84 ALA A O 1
ATOM 693 N N . LYS A 1 85 ? -9.324 -11.453 -0.975 1.00 86.75 85 LYS A N 1
ATOM 694 C CA . LYS A 1 85 ? -10.450 -11.888 -1.817 1.00 86.75 85 LYS A CA 1
ATOM 695 C C . LYS A 1 85 ? -11.704 -11.024 -1.616 1.00 86.75 85 LYS A C 1
ATOM 697 O O . LYS A 1 85 ? -12.555 -10.964 -2.497 1.00 86.75 85 LYS A O 1
ATOM 702 N N . SER A 1 86 ? -11.825 -10.387 -0.451 1.00 84.81 86 SER A N 1
ATOM 703 C CA . SER A 1 86 ? -12.928 -9.487 -0.099 1.00 84.81 86 SER A CA 1
ATOM 704 C C . SER A 1 86 ? -12.880 -8.146 -0.834 1.00 84.81 86 SER A C 1
ATOM 706 O O . SER A 1 86 ? -13.900 -7.466 -0.902 1.00 84.81 86 SER A O 1
ATOM 708 N N . ILE A 1 87 ? -11.727 -7.773 -1.402 1.00 88.56 87 ILE A N 1
ATOM 709 C CA . ILE A 1 87 ? -11.547 -6.536 -2.166 1.00 88.56 87 ILE A CA 1
ATOM 710 C C . ILE A 1 87 ? -11.387 -6.858 -3.661 1.00 88.56 87 ILE A C 1
ATOM 712 O O . ILE A 1 87 ? -10.657 -7.784 -4.015 1.00 88.56 87 ILE A O 1
ATOM 716 N N . PRO A 1 88 ? -12.054 -6.117 -4.563 1.00 88.25 88 PRO A N 1
ATOM 717 C CA . PRO A 1 88 ? -12.044 -6.416 -5.999 1.00 88.25 88 PRO A CA 1
ATOM 718 C C . PRO A 1 88 ? -10.693 -6.129 -6.667 1.00 88.25 88 PRO A C 1
ATOM 720 O O . PRO A 1 88 ? -10.394 -6.681 -7.723 1.00 88.25 88 PRO A O 1
ATOM 723 N N . ALA A 1 89 ? -9.885 -5.260 -6.061 1.00 90.69 89 ALA A N 1
ATOM 724 C CA . ALA A 1 89 ? -8.552 -4.898 -6.513 1.00 90.69 89 ALA A CA 1
ATOM 725 C C . ALA A 1 89 ? -7.644 -4.630 -5.300 1.00 90.69 89 ALA A C 1
ATOM 727 O O . ALA A 1 89 ? -8.159 -4.303 -4.225 1.00 90.69 89 ALA A O 1
ATOM 728 N N . PRO A 1 90 ? -6.310 -4.741 -5.450 1.00 94.69 90 PRO A N 1
ATOM 729 C CA . PRO A 1 90 ? -5.379 -4.391 -4.385 1.00 94.69 90 PRO A CA 1
ATOM 730 C C . PRO A 1 90 ? -5.561 -2.945 -3.905 1.00 94.69 90 PRO A C 1
ATOM 732 O O . PRO A 1 90 ? -5.653 -2.021 -4.714 1.00 94.69 90 PRO A O 1
ATOM 735 N N . LEU A 1 91 ? -5.542 -2.732 -2.589 1.00 96.19 91 LEU A N 1
ATOM 736 C CA . LEU A 1 91 ? -5.427 -1.390 -2.015 1.00 96.19 91 LEU A CA 1
ATOM 737 C C . LEU A 1 91 ? -3.944 -1.015 -1.986 1.00 96.19 91 LEU A C 1
ATOM 739 O O . LEU A 1 91 ? -3.135 -1.741 -1.411 1.00 96.19 91 LEU A O 1
ATOM 743 N N . THR A 1 92 ? -3.573 0.092 -2.628 1.00 94.88 92 THR A N 1
ATOM 744 C CA . THR A 1 92 ? -2.165 0.408 -2.961 1.00 94.88 92 THR A CA 1
ATOM 745 C C . THR A 1 92 ? -1.606 1.635 -2.242 1.00 94.88 92 THR A C 1
ATOM 747 O O . THR A 1 92 ? -0.493 2.080 -2.536 1.00 94.88 92 THR A O 1
ATOM 750 N N . ASP A 1 93 ? -2.371 2.191 -1.306 1.00 92.69 93 ASP A N 1
ATOM 751 C CA . ASP A 1 93 ? -2.005 3.356 -0.516 1.00 92.69 93 ASP A CA 1
ATOM 752 C C . ASP A 1 93 ? -2.394 3.153 0.956 1.00 92.69 93 ASP A C 1
ATOM 754 O O . ASP A 1 93 ? -3.343 2.435 1.280 1.00 92.69 93 ASP A O 1
ATOM 758 N N . SER A 1 94 ? -1.637 3.765 1.870 1.00 95.44 94 SER A N 1
ATOM 759 C CA . SER A 1 94 ? -1.848 3.542 3.302 1.00 95.44 94 SER A CA 1
ATOM 760 C C . SER A 1 94 ? -3.182 4.065 3.816 1.00 95.44 94 SER A C 1
ATOM 762 O O . SER A 1 94 ? -3.683 3.518 4.792 1.00 95.44 94 SER A O 1
ATOM 764 N N . LEU A 1 95 ? -3.758 5.098 3.194 1.00 95.56 95 LEU A N 1
ATOM 765 C CA . LEU A 1 95 ? -5.005 5.695 3.657 1.00 95.56 95 LEU A CA 1
ATOM 766 C C . LEU A 1 95 ? -6.179 4.752 3.390 1.00 95.56 95 LEU A C 1
ATOM 768 O O . LEU A 1 95 ? -6.918 4.426 4.318 1.00 95.56 95 LEU A O 1
ATOM 772 N N . SER A 1 96 ? -6.290 4.245 2.162 1.00 96.12 96 SER A N 1
ATOM 773 C CA . SER A 1 96 ? -7.302 3.260 1.778 1.00 96.12 96 SER A CA 1
ATOM 774 C C . SER A 1 96 ? -7.183 1.982 2.605 1.00 96.12 96 SER A C 1
ATOM 776 O O . SER A 1 96 ? -8.188 1.463 3.087 1.00 96.12 96 SER A O 1
ATOM 778 N N . ILE A 1 97 ? -5.957 1.493 2.840 1.00 97.19 97 ILE A N 1
ATOM 779 C CA . ILE A 1 97 ? -5.744 0.308 3.682 1.00 97.19 97 ILE A CA 1
ATOM 780 C C . ILE A 1 97 ? -6.155 0.588 5.134 1.00 97.19 97 ILE A C 1
ATOM 782 O O . ILE A 1 97 ? -6.831 -0.239 5.743 1.00 97.19 97 ILE A O 1
ATOM 786 N N . SER A 1 98 ? -5.787 1.742 5.701 1.00 96.75 98 SER A N 1
ATOM 787 C CA . SER A 1 98 ? -6.208 2.120 7.055 1.00 96.75 98 SER A CA 1
ATOM 788 C C . SER A 1 98 ? -7.730 2.204 7.173 1.00 96.75 98 SER A C 1
ATOM 790 O O . SER A 1 98 ? -8.278 1.710 8.155 1.00 96.75 98 SER A O 1
ATOM 792 N N . TYR A 1 99 ? -8.430 2.755 6.175 1.00 95.62 99 TYR A N 1
ATOM 793 C CA . TYR A 1 99 ? -9.893 2.770 6.184 1.00 95.62 99 TYR A CA 1
ATOM 794 C C . TYR A 1 99 ? -10.500 1.378 6.079 1.00 95.62 99 TYR A C 1
ATOM 796 O O . TYR A 1 99 ? -11.406 1.079 6.851 1.00 95.62 99 TYR A O 1
ATOM 804 N N . TRP A 1 100 ? -9.949 0.499 5.240 1.00 94.88 100 TRP A N 1
ATOM 805 C CA . TRP A 1 100 ? -10.372 -0.900 5.205 1.00 94.88 100 TRP A CA 1
ATOM 806 C C . TRP A 1 100 ? -10.226 -1.565 6.584 1.00 94.88 100 TRP A C 1
ATOM 808 O O . TRP A 1 100 ? -11.146 -2.232 7.047 1.00 94.88 100 TRP A O 1
ATOM 818 N N . VAL A 1 101 ? -9.128 -1.322 7.312 1.00 93.81 101 VAL A N 1
ATOM 819 C CA . VAL A 1 101 ? -8.965 -1.825 8.692 1.00 93.81 101 VAL A CA 1
ATOM 820 C C . VAL A 1 101 ? -10.038 -1.259 9.628 1.00 93.81 101 VAL A C 1
ATOM 822 O O . VAL A 1 101 ? -10.586 -1.992 10.450 1.00 93.81 101 VAL A O 1
ATOM 825 N N . CYS A 1 102 ? -10.366 0.028 9.507 1.00 92.56 102 CYS A N 1
ATOM 826 C CA . CYS A 1 102 ? -11.420 0.656 10.301 1.00 92.56 102 CYS A CA 1
ATOM 827 C C . CYS A 1 102 ? -12.823 0.131 9.960 1.00 92.56 102 CYS A C 1
ATOM 829 O O . CYS A 1 102 ? -13.658 0.047 10.853 1.00 92.56 102 CYS A O 1
ATOM 831 N N . GLU A 1 103 ? -13.091 -0.282 8.721 1.00 90.69 103 GLU A N 1
ATOM 832 C CA . GLU A 1 103 ? -14.336 -0.978 8.362 1.00 90.69 103 GLU A CA 1
ATOM 833 C C . GLU A 1 103 ? -14.433 -2.345 9.052 1.00 90.69 103 GLU A C 1
ATOM 835 O O . GLU A 1 103 ? -15.502 -2.734 9.521 1.00 90.69 103 GLU A O 1
ATOM 840 N N . GLN A 1 104 ? -13.304 -3.048 9.195 1.00 89.44 104 GLN A N 1
ATOM 841 C CA . GLN A 1 104 ? -13.226 -4.312 9.936 1.00 89.44 104 GLN A CA 1
ATOM 842 C C . GLN A 1 104 ? -13.303 -4.140 11.465 1.00 89.44 104 GLN A C 1
ATOM 844 O O . GLN A 1 104 ? -13.507 -5.124 12.184 1.00 89.44 104 GLN A O 1
ATOM 849 N N . HIS A 1 105 ? -13.105 -2.918 11.971 1.00 91.00 105 HIS A N 1
ATOM 850 C CA . HIS A 1 105 ? -13.155 -2.574 13.393 1.00 91.00 105 HIS A CA 1
ATOM 851 C C . HIS A 1 105 ? -13.682 -1.137 13.603 1.00 91.00 105 HIS A C 1
ATOM 853 O O . HIS A 1 105 ? -12.899 -0.221 13.884 1.00 91.00 105 HIS A O 1
ATOM 859 N N . PRO A 1 106 ? -15.009 -0.915 13.491 1.00 89.19 106 PRO A N 1
ATOM 860 C CA . PRO A 1 106 ? -15.592 0.431 13.453 1.00 89.19 106 PRO A CA 1
ATOM 861 C C . PRO A 1 106 ? -15.322 1.298 14.689 1.00 89.19 106 PRO A C 1
ATOM 863 O O . PRO A 1 106 ? -15.339 2.523 14.596 1.00 89.19 106 PRO A O 1
ATOM 866 N N . SER A 1 107 ? -15.019 0.695 15.843 1.00 90.31 107 SER A N 1
ATOM 867 C CA . SER A 1 107 ? -14.652 1.423 17.065 1.00 90.31 107 SER A CA 1
ATOM 868 C C . SER A 1 107 ? -13.327 2.188 16.954 1.00 90.31 107 SER A C 1
ATOM 870 O O . SER A 1 107 ? -13.076 3.050 17.794 1.00 90.31 107 SER A O 1
ATOM 872 N N . LEU A 1 108 ? -12.507 1.947 15.918 1.00 91.56 108 LEU A N 1
ATOM 873 C CA . LEU A 1 108 ? -11.356 2.802 15.601 1.00 91.56 108 LEU A CA 1
ATOM 874 C C . LEU A 1 108 ? -11.763 4.201 15.117 1.00 91.56 108 LEU A C 1
ATOM 876 O O . LEU A 1 108 ? -10.981 5.137 15.258 1.00 91.56 108 LEU A O 1
ATOM 880 N N . ILE A 1 109 ? -12.958 4.352 14.537 1.00 93.50 109 ILE A N 1
ATOM 881 C CA . ILE A 1 109 ? -13.491 5.634 14.058 1.00 93.50 109 ILE A CA 1
ATOM 882 C C . ILE A 1 109 ? -14.883 5.834 14.673 1.00 93.50 109 ILE A C 1
ATOM 884 O O . ILE A 1 109 ? -15.897 5.702 13.982 1.00 93.50 109 ILE A O 1
ATOM 888 N N . PRO A 1 110 ? -14.959 6.133 15.983 1.00 93.44 110 PRO A N 1
ATOM 889 C CA . PRO A 1 110 ? -16.231 6.424 16.624 1.00 93.44 110 PRO A CA 1
ATOM 890 C C . PRO A 1 110 ? -16.856 7.673 15.998 1.00 93.44 110 PRO A C 1
ATOM 892 O O . PRO A 1 110 ? -16.152 8.634 15.677 1.00 93.44 110 PRO A O 1
ATOM 895 N N . GLU A 1 111 ? -18.184 7.674 15.871 1.00 93.94 111 GLU A N 1
ATOM 896 C CA . GLU A 1 111 ? -18.927 8.727 15.168 1.00 93.94 111 GLU A CA 1
ATOM 897 C C . GLU A 1 111 ? -18.580 10.132 15.682 1.00 93.94 111 GLU A C 1
ATOM 899 O O . GLU A 1 111 ? -18.265 11.023 14.898 1.00 93.94 111 GLU A O 1
ATOM 904 N N . THR A 1 112 ? -18.490 10.293 17.006 1.00 96.88 112 THR A N 1
ATOM 905 C CA . THR A 1 112 ? -18.148 11.553 17.688 1.00 96.88 112 THR A CA 1
ATOM 906 C C . THR A 1 112 ? -16.810 12.160 17.248 1.00 96.88 112 THR A C 1
ATOM 908 O O . THR A 1 112 ? -16.619 13.370 17.345 1.00 96.88 112 THR A O 1
ATOM 911 N N . HIS A 1 113 ? -15.864 11.346 16.770 1.00 95.75 113 HIS A N 1
ATOM 912 C CA . HIS A 1 113 ? -14.526 11.795 16.370 1.00 95.75 113 HIS A CA 1
ATOM 913 C C . HIS A 1 113 ? -14.198 11.501 14.903 1.00 95.75 113 HIS A C 1
ATOM 915 O O . HIS A 1 113 ? -13.062 11.735 14.481 1.00 95.75 113 HIS A O 1
ATOM 921 N N . ARG A 1 114 ? -15.176 11.033 14.113 1.00 94.81 114 ARG A N 1
ATOM 922 C CA . ARG A 1 114 ? -14.990 10.588 12.725 1.00 94.81 114 ARG A CA 1
ATOM 923 C C . ARG A 1 114 ? -14.243 11.617 11.884 1.00 94.81 114 ARG A C 1
ATOM 925 O O . ARG A 1 114 ? -13.186 11.304 11.340 1.00 94.81 114 ARG A O 1
ATOM 932 N N . THR A 1 115 ? -14.743 12.850 11.845 1.00 95.94 115 THR A N 1
ATOM 933 C CA . THR A 1 115 ? -14.162 13.940 11.047 1.00 95.94 115 THR A CA 1
ATOM 934 C C . THR A 1 115 ? -12.715 14.233 11.442 1.00 95.94 115 THR A C 1
ATOM 936 O O . THR A 1 115 ? -11.846 14.360 10.581 1.00 95.94 115 THR A O 1
ATOM 939 N N . THR A 1 116 ? -12.425 14.296 12.745 1.00 97.19 116 THR A N 1
ATOM 940 C CA . THR A 1 116 ? -11.072 14.570 13.248 1.00 97.19 116 THR A CA 1
ATOM 941 C C . THR A 1 116 ? -10.106 13.445 12.891 1.00 97.19 116 THR A C 1
ATOM 943 O O . THR A 1 116 ? -9.017 13.719 12.393 1.00 97.19 116 THR A O 1
ATOM 946 N N . ILE A 1 117 ? -10.505 12.186 13.088 1.00 94.62 117 ILE A N 1
ATOM 947 C CA . ILE A 1 117 ? -9.665 11.021 12.784 1.00 94.62 117 ILE A CA 1
ATOM 948 C C . ILE A 1 117 ? -9.400 10.926 11.281 1.00 94.62 117 ILE A C 1
ATOM 950 O O . ILE A 1 117 ? -8.253 10.767 10.870 1.00 94.62 117 ILE A O 1
ATOM 954 N N . GLN A 1 118 ? -10.432 11.086 10.448 1.00 94.94 118 GLN A N 1
ATOM 955 C CA . GLN A 1 118 ? -10.281 11.064 8.993 1.00 94.94 118 GLN A CA 1
ATOM 956 C C . GLN A 1 118 ? -9.358 12.184 8.499 1.00 94.94 118 GLN A C 1
ATOM 958 O O . GLN A 1 118 ? -8.489 11.929 7.660 1.00 94.94 118 GLN A O 1
ATOM 963 N N . ARG A 1 119 ? -9.488 13.396 9.056 1.00 95.75 119 ARG A N 1
ATOM 964 C CA . ARG A 1 119 ? -8.594 14.522 8.757 1.00 95.75 119 ARG A CA 1
ATOM 965 C C . ARG A 1 119 ? -7.146 14.205 9.130 1.00 95.75 119 ARG A C 1
ATOM 967 O O . ARG A 1 119 ? -6.265 14.387 8.296 1.00 95.75 119 ARG A O 1
ATOM 974 N N . LEU A 1 120 ? -6.897 13.713 10.346 1.00 94.62 120 LEU A N 1
ATOM 975 C CA . LEU A 1 120 ? -5.547 13.396 10.825 1.00 94.62 120 LEU A CA 1
ATOM 976 C C . LEU A 1 120 ? -4.903 12.251 10.032 1.00 94.62 120 LEU A C 1
ATOM 978 O O . LEU A 1 120 ? -3.742 12.363 9.652 1.00 94.62 120 LEU A O 1
ATOM 982 N N . LEU A 1 121 ? -5.650 11.187 9.716 1.00 92.88 121 LEU A N 1
ATOM 983 C CA . LEU A 1 121 ? -5.167 10.100 8.854 1.00 92.88 121 LEU A CA 1
ATOM 984 C C . LEU A 1 121 ? -4.808 10.608 7.456 1.00 92.88 121 LEU A C 1
ATOM 986 O O . LEU A 1 121 ? -3.770 10.232 6.914 1.00 92.88 121 LEU A O 1
ATOM 990 N N . SER A 1 122 ? -5.630 11.497 6.894 1.00 92.38 122 SER A N 1
ATOM 991 C CA . SER A 1 122 ? -5.357 12.116 5.594 1.00 92.38 122 SER A CA 1
ATOM 992 C C . SER A 1 122 ? -4.103 12.993 5.635 1.00 92.38 122 SER A C 1
ATOM 994 O O . SER A 1 122 ? -3.294 12.948 4.714 1.00 92.38 122 SER A O 1
ATOM 996 N N . GLN A 1 123 ? -3.908 13.768 6.707 1.00 92.00 123 GLN A N 1
ATOM 997 C CA . GLN A 1 123 ? -2.697 14.572 6.903 1.00 92.00 123 GLN A CA 1
ATOM 998 C C . GLN A 1 123 ? -1.453 13.692 7.058 1.00 92.00 123 GLN A C 1
ATOM 1000 O O . GLN A 1 123 ? -0.448 13.949 6.402 1.00 92.00 123 GLN A O 1
ATOM 1005 N N . LEU A 1 124 ? -1.536 12.621 7.850 1.00 90.19 124 LEU A N 1
ATOM 1006 C CA . LEU A 1 124 ? -0.445 11.665 8.026 1.00 90.19 124 LEU A CA 1
ATOM 1007 C C . LEU A 1 124 ? -0.073 10.978 6.705 1.00 90.19 124 LEU A C 1
ATOM 1009 O O . LEU A 1 124 ? 1.104 10.861 6.382 1.00 90.19 124 LEU A O 1
ATOM 1013 N N . HIS A 1 125 ? -1.067 10.569 5.912 1.00 90.06 125 HIS A N 1
ATOM 1014 C CA . HIS A 1 125 ? -0.847 9.964 4.597 1.00 90.06 125 HIS A CA 1
ATOM 1015 C C . HIS A 1 125 ? -0.127 10.909 3.620 1.00 90.06 125 HIS A C 1
ATOM 1017 O O . HIS A 1 125 ? 0.685 10.458 2.809 1.00 90.06 125 HIS A O 1
ATOM 1023 N N . ARG A 1 126 ? -0.412 12.215 3.709 1.00 89.62 126 ARG A N 1
ATOM 1024 C CA . ARG A 1 126 ? 0.188 13.258 2.863 1.00 89.62 126 ARG A CA 1
ATOM 1025 C C . ARG A 1 126 ? 1.645 13.563 3.192 1.00 89.62 126 ARG A C 1
ATOM 1027 O O . ARG A 1 126 ? 2.289 14.208 2.367 1.00 89.62 126 ARG A O 1
ATOM 1034 N N . ILE A 1 127 ? 2.168 13.119 4.339 1.00 85.81 127 ILE A N 1
ATOM 1035 C CA . ILE A 1 127 ? 3.594 13.268 4.639 1.00 85.81 127 ILE A CA 1
ATOM 1036 C C . ILE A 1 127 ? 4.372 12.540 3.543 1.00 85.81 127 ILE A C 1
ATOM 1038 O O . ILE A 1 127 ? 4.253 11.323 3.364 1.00 85.81 127 ILE A O 1
ATOM 1042 N N . GLN A 1 128 ? 5.109 13.317 2.754 1.00 67.81 128 GLN A N 1
ATOM 1043 C CA . GLN A 1 128 ? 5.808 12.802 1.592 1.00 67.81 128 GLN A CA 1
ATOM 1044 C C . GLN A 1 128 ? 6.947 11.890 2.043 1.00 67.81 128 GLN A C 1
ATOM 1046 O O . GLN A 1 128 ? 7.810 12.281 2.821 1.00 67.81 128 GLN A O 1
ATOM 1051 N N . ALA A 1 129 ? 6.944 10.669 1.519 1.00 60.12 129 ALA A N 1
ATOM 1052 C CA . ALA A 1 129 ? 8.176 9.930 1.308 1.00 60.12 129 ALA A CA 1
ATOM 1053 C C . ALA A 1 129 ? 8.631 10.289 -0.109 1.00 60.12 129 ALA A C 1
ATOM 1055 O O . ALA A 1 129 ? 7.804 10.220 -1.024 1.00 60.12 129 ALA A O 1
ATOM 1056 N N . ASP A 1 130 ? 9.882 10.719 -0.274 1.00 57.44 130 ASP A N 1
ATOM 1057 C CA . ASP A 1 130 ? 10.430 11.191 -1.549 1.00 57.44 130 ASP A CA 1
ATOM 1058 C C . ASP A 1 130 ? 9.981 10.312 -2.725 1.00 57.44 130 ASP A C 1
ATOM 1060 O O . ASP A 1 130 ? 10.241 9.108 -2.773 1.00 57.44 130 ASP A O 1
ATOM 1064 N N . ASN A 1 131 ? 9.299 10.920 -3.699 1.00 62.91 131 ASN A N 1
ATOM 1065 C CA . ASN A 1 131 ? 8.884 10.259 -4.941 1.00 62.91 131 ASN A CA 1
ATOM 1066 C C . ASN A 1 131 ? 10.003 10.293 -5.988 1.00 62.91 131 ASN A C 1
ATOM 1068 O O . ASN A 1 131 ? 9.723 10.385 -7.183 1.00 62.91 131 ASN A O 1
ATOM 1072 N N . ASN A 1 132 ? 11.261 10.256 -5.547 1.00 64.31 132 ASN A N 1
ATOM 1073 C CA . ASN A 1 132 ? 12.384 10.368 -6.460 1.00 64.31 132 ASN A CA 1
ATOM 1074 C C . ASN A 1 132 ? 12.333 9.242 -7.501 1.00 64.31 132 ASN A C 1
ATOM 1076 O O . ASN A 1 132 ? 12.023 8.093 -7.150 1.00 64.31 132 ASN A O 1
ATOM 1080 N N . PRO A 1 133 ? 12.635 9.554 -8.774 1.00 69.81 133 PRO A N 1
ATOM 1081 C CA . PRO A 1 133 ? 12.816 8.539 -9.797 1.00 69.81 133 PRO A CA 1
ATOM 1082 C C . PRO A 1 133 ? 13.759 7.455 -9.275 1.00 69.81 133 PRO A C 1
ATOM 1084 O O . PRO A 1 133 ? 14.842 7.757 -8.775 1.00 69.81 133 PRO A O 1
ATOM 1087 N N . ASN A 1 134 ? 13.329 6.194 -9.340 1.00 78.12 134 ASN A N 1
ATOM 108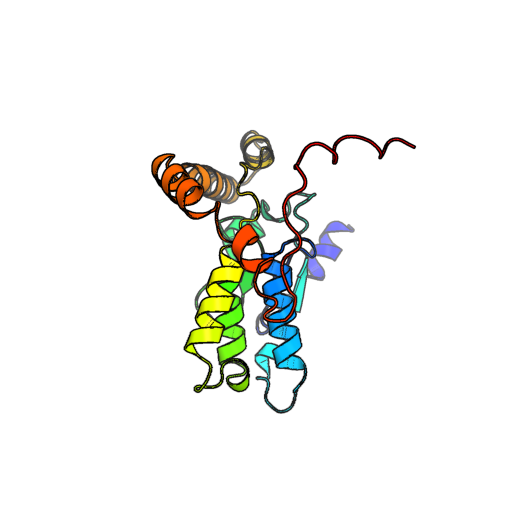8 C CA . ASN A 1 134 ? 14.195 5.082 -8.973 1.00 78.12 134 ASN A CA 1
ATOM 1089 C C . ASN A 1 134 ? 15.049 4.740 -10.204 1.00 78.12 134 ASN A C 1
ATOM 1091 O O . ASN A 1 134 ? 14.489 4.176 -11.148 1.00 78.12 134 ASN A O 1
ATOM 1095 N N . PRO A 1 135 ? 16.364 5.041 -10.210 1.00 82.19 135 PRO A N 1
ATOM 1096 C CA . PRO A 1 135 ? 17.222 4.806 -11.375 1.00 82.19 135 PRO A CA 1
ATOM 1097 C C . PRO A 1 135 ? 17.255 3.328 -11.789 1.00 82.19 135 PRO A C 1
ATOM 1099 O O . PRO A 1 135 ? 17.426 3.017 -12.964 1.00 82.19 135 PRO A O 1
ATOM 1102 N N . ALA A 1 136 ? 16.969 2.410 -10.858 1.00 89.88 136 ALA A N 1
ATOM 1103 C CA . ALA A 1 136 ? 16.901 0.987 -11.157 1.00 89.88 136 ALA A CA 1
ATOM 1104 C C . ALA A 1 136 ? 15.786 0.622 -12.153 1.00 89.88 136 ALA A C 1
ATOM 1106 O O . ALA A 1 136 ? 15.827 -0.461 -12.730 1.00 89.88 136 ALA A O 1
ATOM 1107 N N . VAL A 1 137 ? 14.775 1.477 -12.360 1.00 91.19 137 VAL A N 1
ATOM 1108 C CA . VAL A 1 137 ? 13.738 1.230 -13.376 1.00 91.19 137 VAL A CA 1
ATOM 1109 C C . VAL A 1 137 ? 14.355 1.234 -14.774 1.00 91.19 137 VAL A C 1
ATOM 1111 O O . VAL A 1 137 ? 14.128 0.292 -15.534 1.00 91.19 137 VAL A O 1
ATOM 1114 N N . ASP A 1 138 ? 15.174 2.237 -15.087 1.00 91.31 138 ASP A N 1
ATOM 1115 C CA . ASP A 1 138 ? 15.825 2.351 -16.393 1.00 91.31 138 ASP A CA 1
ATOM 1116 C C . ASP A 1 138 ? 16.889 1.262 -16.582 1.00 91.31 138 ASP A C 1
ATOM 1118 O O . ASP A 1 138 ? 16.949 0.642 -17.647 1.00 91.31 138 ASP A O 1
ATOM 1122 N N . ASP A 1 139 ? 17.636 0.929 -15.521 1.00 93.00 139 ASP A N 1
ATOM 1123 C CA . ASP A 1 139 ? 18.591 -0.187 -15.531 1.00 93.00 139 ASP A CA 1
ATOM 1124 C C . ASP A 1 139 ? 17.912 -1.523 -15.874 1.00 93.00 139 ASP A C 1
ATOM 1126 O O . ASP A 1 139 ? 18.446 -2.329 -16.639 1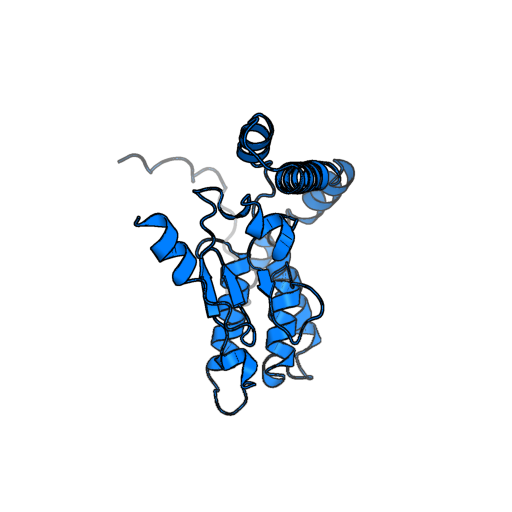.00 93.00 139 ASP A O 1
ATOM 1130 N N . ILE A 1 140 ? 16.715 -1.781 -15.327 1.00 93.19 140 ILE A N 1
ATOM 1131 C CA . ILE A 1 140 ? 15.970 -3.012 -15.621 1.00 93.19 140 ILE A CA 1
ATOM 1132 C C . ILE A 1 140 ? 15.393 -2.969 -17.040 1.00 93.19 140 ILE A C 1
ATOM 1134 O O . ILE A 1 140 ? 15.451 -3.979 -17.741 1.00 93.19 140 ILE A O 1
ATOM 1138 N N . LEU A 1 141 ? 14.876 -1.823 -17.491 1.00 94.19 141 LEU A N 1
ATOM 1139 C CA . LEU A 1 141 ? 14.346 -1.662 -18.849 1.00 94.19 141 LEU A CA 1
ATOM 1140 C C . LEU A 1 141 ? 15.416 -1.852 -19.934 1.00 94.19 141 LEU A C 1
ATOM 1142 O O . LEU A 1 141 ? 15.097 -2.351 -21.016 1.00 94.19 141 LEU A O 1
ATOM 1146 N N . ALA A 1 142 ? 16.675 -1.511 -19.655 1.00 94.31 142 ALA A N 1
ATOM 1147 C CA . ALA A 1 142 ? 17.791 -1.723 -20.578 1.00 94.31 142 ALA A CA 1
ATOM 1148 C C . ALA A 1 142 ? 18.121 -3.210 -20.812 1.00 94.31 142 ALA A C 1
ATOM 1150 O O . ALA A 1 142 ? 18.765 -3.560 -21.803 1.00 94.31 142 ALA A O 1
ATOM 1151 N N . ARG A 1 143 ? 17.678 -4.109 -19.926 1.00 93.38 143 ARG A N 1
ATOM 1152 C CA . ARG A 1 143 ? 17.925 -5.548 -20.056 1.00 93.38 143 ARG A CA 1
ATOM 1153 C C . ARG A 1 143 ? 17.087 -6.170 -21.171 1.00 93.38 143 ARG A C 1
ATOM 1155 O O . ARG A 1 143 ? 15.955 -5.764 -21.418 1.00 93.38 143 ARG A O 1
ATOM 1162 N N . THR A 1 144 ? 17.610 -7.216 -21.805 1.00 92.56 144 THR A N 1
ATOM 1163 C CA . THR A 1 144 ? 16.927 -7.965 -22.877 1.00 92.56 144 THR A CA 1
ATOM 1164 C C . THR A 1 144 ? 16.237 -9.241 -22.392 1.00 92.56 144 THR A C 1
ATOM 1166 O O . THR A 1 144 ? 15.482 -9.844 -23.148 1.00 92.56 144 THR A O 1
ATOM 1169 N N . ASP A 1 145 ? 16.467 -9.646 -21.140 1.00 94.50 145 ASP A N 1
ATOM 1170 C CA . ASP A 1 145 ? 15.988 -10.904 -20.552 1.00 94.50 145 ASP A CA 1
ATOM 1171 C C . ASP A 1 145 ? 14.696 -10.763 -19.726 1.00 94.50 145 ASP A C 1
ATOM 1173 O O . ASP A 1 145 ? 14.244 -11.734 -19.119 1.00 94.50 145 ASP A O 1
ATOM 1177 N N . ILE A 1 146 ? 14.091 -9.572 -19.697 1.00 95.38 146 ILE A N 1
ATOM 1178 C CA . ILE A 1 146 ? 12.797 -9.340 -19.041 1.00 95.38 146 ILE A CA 1
ATOM 1179 C C . ILE A 1 146 ? 11.633 -9.703 -19.965 1.00 95.38 146 ILE A C 1
ATOM 1181 O O . ILE A 1 146 ? 11.712 -9.545 -21.187 1.00 95.38 146 ILE A O 1
ATOM 1185 N N . SER A 1 147 ? 10.528 -10.165 -19.380 1.00 95.75 147 SER A N 1
ATOM 1186 C CA . SER A 1 147 ? 9.316 -10.464 -20.140 1.00 95.75 147 SER A CA 1
ATOM 1187 C C . SER A 1 147 ? 8.713 -9.184 -20.743 1.00 95.75 147 SER A C 1
ATOM 1189 O O . SER A 1 147 ? 8.945 -8.065 -20.272 1.00 95.75 147 SER A O 1
ATOM 1191 N N . LEU A 1 148 ? 7.890 -9.343 -21.783 1.00 94.88 148 LEU A N 1
ATOM 1192 C CA . LEU A 1 148 ? 7.148 -8.222 -22.367 1.00 94.88 148 LEU A CA 1
ATOM 1193 C C . LEU A 1 148 ? 6.176 -7.591 -21.356 1.00 94.88 148 LEU A C 1
ATOM 1195 O O . LEU A 1 148 ? 5.991 -6.377 -21.352 1.00 94.88 148 LEU A O 1
ATOM 1199 N N . GLU A 1 149 ? 5.557 -8.411 -20.509 1.00 95.25 149 GLU A N 1
ATOM 1200 C CA . GLU A 1 149 ? 4.628 -7.954 -19.476 1.00 95.25 149 GLU A CA 1
ATOM 1201 C C . GLU A 1 149 ? 5.354 -7.133 -18.406 1.00 95.25 149 GLU A C 1
ATOM 1203 O O . GLU A 1 149 ? 4.929 -6.025 -18.078 1.00 95.25 149 GLU A O 1
ATOM 1208 N N . HIS A 1 150 ? 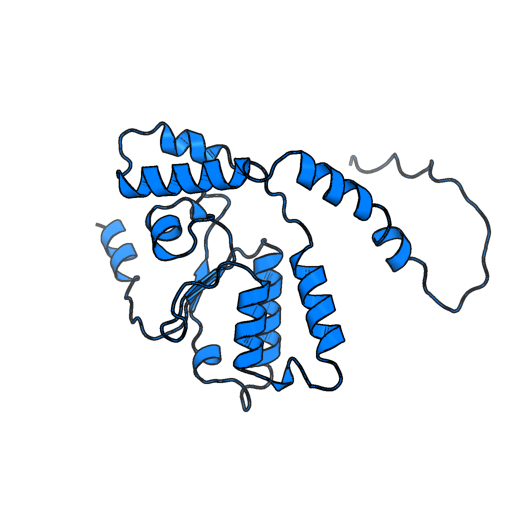6.514 -7.612 -17.948 1.00 96.38 150 HIS A N 1
ATOM 1209 C CA . HIS A 1 150 ? 7.357 -6.893 -17.001 1.00 96.38 150 HIS A CA 1
ATOM 1210 C C . HIS A 1 150 ? 7.838 -5.559 -17.569 1.00 96.38 150 HIS A C 1
ATOM 1212 O O . HIS A 1 150 ? 7.765 -4.542 -16.881 1.00 96.38 150 HIS A O 1
ATOM 1218 N N . ARG A 1 151 ? 8.269 -5.544 -18.837 1.00 96.31 151 ARG A N 1
ATOM 1219 C CA . ARG A 1 151 ? 8.677 -4.318 -19.535 1.00 96.31 151 ARG A CA 1
ATOM 1220 C C . ARG A 1 151 ? 7.557 -3.278 -19.542 1.00 96.31 151 ARG A C 1
ATOM 1222 O O . ARG A 1 151 ? 7.789 -2.153 -19.112 1.00 96.31 151 ARG A O 1
ATOM 1229 N N . ARG A 1 152 ? 6.340 -3.668 -19.937 1.00 95.25 152 ARG A N 1
ATOM 1230 C CA . ARG A 1 152 ? 5.167 -2.774 -19.935 1.00 95.25 152 ARG A CA 1
ATOM 1231 C C . ARG A 1 152 ? 4.847 -2.242 -18.541 1.00 95.25 152 ARG A C 1
ATOM 1233 O O . ARG A 1 152 ? 4.529 -1.067 -18.390 1.00 95.25 152 ARG A O 1
ATOM 1240 N N . ALA A 1 153 ? 4.940 -3.092 -17.519 1.00 94.38 153 ALA A N 1
ATOM 1241 C CA . ALA A 1 153 ? 4.687 -2.687 -16.140 1.00 94.38 153 ALA A CA 1
ATOM 1242 C C . ALA A 1 153 ? 5.730 -1.669 -15.633 1.00 94.38 153 ALA A C 1
ATOM 1244 O O . ALA A 1 153 ? 5.383 -0.711 -14.940 1.00 94.38 153 ALA A O 1
ATOM 1245 N N . LEU A 1 154 ? 7.002 -1.843 -16.004 1.00 94.31 154 LEU A N 1
ATOM 1246 C CA . LEU A 1 154 ? 8.082 -0.906 -15.683 1.00 94.31 154 LEU A CA 1
ATOM 1247 C C . LEU A 1 154 ? 7.944 0.426 -16.430 1.00 94.31 154 LEU A C 1
ATOM 1249 O O . LEU A 1 154 ? 8.111 1.474 -15.811 1.00 94.31 154 LEU A O 1
ATOM 1253 N N . GLU A 1 155 ? 7.605 0.394 -17.721 1.00 93.06 155 GLU A N 1
ATOM 1254 C CA . GLU A 1 155 ? 7.319 1.592 -18.524 1.00 93.06 155 GLU A CA 1
ATOM 1255 C C . GLU A 1 155 ? 6.156 2.379 -17.918 1.00 93.06 155 GLU A C 1
ATOM 1257 O O . GLU A 1 155 ? 6.306 3.559 -17.617 1.00 93.06 155 GLU A O 1
ATOM 1262 N N . HIS A 1 156 ? 5.045 1.705 -17.601 1.00 90.56 156 HIS A N 1
ATOM 1263 C CA . HIS A 1 156 ? 3.910 2.332 -16.925 1.00 90.56 156 HIS A CA 1
ATOM 1264 C C . HIS A 1 156 ? 4.316 2.994 -15.602 1.00 90.56 156 HIS A C 1
ATOM 1266 O O . HIS A 1 156 ? 3.926 4.127 -15.321 1.00 90.56 156 HIS A O 1
ATOM 1272 N N . LYS A 1 157 ? 5.131 2.314 -14.787 1.00 88.06 157 LYS A N 1
ATOM 1273 C CA . LYS A 1 157 ? 5.638 2.873 -13.530 1.00 88.06 157 LYS A CA 1
ATOM 1274 C C . LYS A 1 157 ? 6.514 4.109 -13.751 1.00 88.06 157 LYS A C 1
ATOM 1276 O O . LYS A 1 157 ? 6.421 5.054 -12.963 1.00 88.06 157 LYS A O 1
ATOM 1281 N N . ARG A 1 158 ? 7.406 4.071 -14.743 1.00 88.06 158 ARG A N 1
ATOM 1282 C CA . ARG A 1 158 ? 8.290 5.189 -15.091 1.00 88.06 158 ARG A CA 1
ATOM 1283 C C . ARG A 1 158 ? 7.466 6.394 -15.527 1.00 88.06 158 ARG A C 1
ATOM 1285 O O . ARG A 1 158 ? 7.664 7.483 -15.004 1.00 88.06 158 ARG A O 1
ATOM 1292 N N . ASP A 1 159 ? 6.503 6.178 -16.412 1.00 83.38 159 ASP A N 1
ATOM 1293 C CA . ASP A 1 159 ? 5.700 7.247 -16.998 1.00 83.38 159 ASP A CA 1
ATOM 1294 C C . ASP A 1 159 ? 4.718 7.836 -15.966 1.00 83.38 159 ASP A C 1
ATOM 1296 O O . ASP A 1 159 ? 4.519 9.047 -15.924 1.00 83.38 159 ASP A O 1
ATOM 1300 N N . TRP A 1 160 ? 4.212 7.021 -15.028 1.00 75.38 160 TRP A N 1
ATOM 1301 C CA . TRP A 1 160 ? 3.420 7.496 -13.883 1.00 75.38 160 TRP A CA 1
ATOM 1302 C C . TRP A 1 160 ? 4.168 8.523 -13.013 1.00 75.38 160 TRP A C 1
ATOM 1304 O O . TRP A 1 160 ? 3.547 9.403 -12.420 1.00 75.38 160 TRP A O 1
ATOM 1314 N N . LEU A 1 161 ? 5.499 8.425 -12.913 1.00 63.22 161 LEU A N 1
ATOM 1315 C CA . LEU A 1 161 ? 6.315 9.408 -12.189 1.00 63.22 161 LEU A CA 1
ATOM 1316 C C . LEU A 1 161 ? 6.472 10.726 -12.964 1.00 63.22 161 LEU A C 1
ATOM 1318 O O . LEU A 1 161 ? 6.702 11.756 -12.339 1.00 63.22 161 LEU A O 1
ATOM 1322 N N . LEU A 1 162 ? 6.344 10.697 -14.294 1.00 56.22 162 LEU A N 1
ATOM 1323 C CA . LEU A 1 162 ? 6.505 11.858 -15.178 1.00 56.22 162 LEU A CA 1
ATOM 1324 C C . LEU A 1 162 ? 5.206 12.662 -15.358 1.00 56.22 162 LEU A C 1
ATOM 1326 O O . LEU A 1 162 ? 5.270 13.840 -15.698 1.00 56.22 162 LEU A O 1
ATOM 1330 N N . ASP A 1 163 ? 4.047 12.060 -15.079 1.00 46.91 163 ASP A N 1
ATOM 1331 C CA . ASP A 1 163 ? 2.726 12.709 -15.160 1.00 46.91 163 ASP A CA 1
ATOM 1332 C C . ASP A 1 163 ? 2.412 13.609 -13.940 1.00 46.91 163 ASP A C 1
ATOM 1334 O O . ASP A 1 163 ? 1.383 14.282 -13.875 1.00 46.91 163 ASP A O 1
ATOM 1338 N N . VAL A 1 164 ? 3.318 13.666 -12.954 1.00 52.09 164 VAL A N 1
ATOM 1339 C CA . VAL A 1 164 ? 3.306 14.697 -11.905 1.00 52.09 164 VAL A CA 1
ATOM 1340 C C . VAL A 1 164 ? 4.005 15.937 -12.470 1.00 52.09 164 VAL A C 1
ATOM 1342 O O . VAL A 1 164 ? 5.205 16.131 -12.294 1.00 52.09 164 VAL A O 1
ATOM 1345 N N . THR A 1 165 ? 3.266 16.757 -13.217 1.00 40.41 165 THR A N 1
ATOM 1346 C CA . THR A 1 165 ? 3.798 17.957 -13.879 1.00 40.41 165 THR A CA 1
ATOM 1347 C C . THR A 1 165 ? 4.409 18.969 -12.885 1.00 40.41 165 THR A C 1
ATOM 1349 O O . THR A 1 165 ? 3.974 19.055 -11.730 1.00 40.41 165 THR A O 1
ATOM 1352 N N . PRO A 1 166 ? 5.383 19.804 -13.316 1.00 46.56 166 PRO A N 1
ATOM 1353 C CA . PRO A 1 166 ? 6.006 20.841 -12.477 1.00 46.56 166 PRO A CA 1
ATOM 1354 C C . PRO A 1 166 ? 5.020 21.851 -11.861 1.00 46.56 166 PRO A C 1
ATOM 1356 O O . PRO A 1 166 ? 5.320 22.460 -10.835 1.00 46.56 166 PRO A O 1
ATOM 1359 N N . GLU A 1 167 ? 3.830 22.010 -12.448 1.00 42.16 167 GLU A N 1
ATOM 1360 C CA . GLU A 1 167 ? 2.769 22.893 -11.945 1.00 42.16 167 GLU A CA 1
ATOM 1361 C C . GLU A 1 167 ? 2.158 22.398 -10.624 1.00 42.16 167 GLU A C 1
ATOM 1363 O O . GLU A 1 167 ? 1.816 23.207 -9.762 1.00 42.16 167 GLU A O 1
ATOM 1368 N N . VAL A 1 168 ? 2.095 21.078 -10.405 1.00 44.94 168 VAL A N 1
ATOM 1369 C CA . VAL A 1 168 ? 1.635 20.502 -9.128 1.00 44.94 168 VAL A CA 1
ATOM 1370 C C . VAL A 1 168 ? 2.707 20.664 -8.045 1.00 44.94 168 VAL A C 1
ATOM 1372 O O . VAL A 1 168 ? 2.383 20.876 -6.876 1.00 44.94 168 VAL A O 1
ATOM 1375 N N . LEU A 1 169 ? 3.989 20.639 -8.424 1.00 42.19 169 LEU A N 1
ATOM 1376 C CA . LEU A 1 169 ? 5.103 20.840 -7.495 1.00 42.19 169 LEU A CA 1
ATOM 1377 C C . LEU A 1 169 ? 5.092 22.256 -6.893 1.00 42.19 169 LEU A C 1
ATOM 1379 O O . LEU A 1 169 ? 5.284 22.398 -5.688 1.00 42.19 169 LEU A O 1
ATOM 1383 N N . ALA A 1 170 ? 4.790 23.280 -7.701 1.00 38.12 170 ALA A N 1
ATOM 1384 C CA . ALA A 1 170 ? 4.727 24.676 -7.260 1.00 38.12 170 ALA A CA 1
ATOM 1385 C C . ALA A 1 170 ? 3.619 24.932 -6.217 1.00 38.12 170 ALA A C 1
ATOM 1387 O O 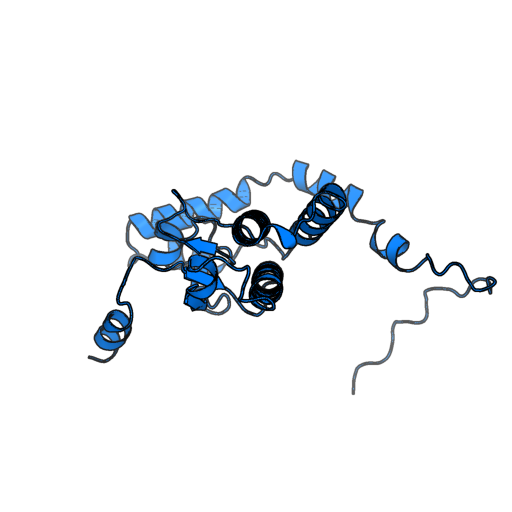. ALA A 1 170 ? 3.835 25.668 -5.251 1.00 38.12 170 ALA A O 1
ATOM 1388 N N . TYR A 1 171 ? 2.462 24.276 -6.359 1.00 39.16 171 TYR A N 1
ATOM 1389 C CA . TYR A 1 171 ? 1.374 24.346 -5.375 1.00 39.16 171 TYR A CA 1
ATOM 1390 C C . TYR A 1 171 ? 1.717 23.621 -4.069 1.00 39.16 171 TYR A C 1
ATOM 1392 O O . TYR A 1 171 ? 1.402 24.102 -2.982 1.00 39.16 171 TYR A O 1
ATOM 1400 N N . VAL A 1 172 ? 2.416 22.489 -4.157 1.00 42.91 172 VAL A N 1
ATOM 1401 C CA . VAL A 1 172 ? 2.798 21.691 -2.985 1.00 42.91 172 VAL A CA 1
ATOM 1402 C C . VAL A 1 172 ? 3.933 22.340 -2.187 1.00 42.91 172 VAL A C 1
ATOM 1404 O O . VAL A 1 172 ? 3.976 22.188 -0.967 1.00 42.91 172 VAL A O 1
ATOM 1407 N N . THR A 1 173 ? 4.834 23.093 -2.823 1.00 43.66 173 THR A N 1
ATOM 1408 C CA . THR A 1 173 ? 5.894 23.825 -2.108 1.00 43.66 173 THR A CA 1
ATOM 1409 C C . THR A 1 173 ? 5.397 25.098 -1.421 1.00 43.66 173 THR A C 1
ATOM 1411 O O . THR A 1 173 ? 5.970 25.489 -0.408 1.00 43.66 173 THR A O 1
ATOM 1414 N N . ALA A 1 174 ? 4.330 25.730 -1.923 1.00 38.25 174 ALA A N 1
ATOM 1415 C CA . ALA A 1 174 ? 3.820 26.990 -1.377 1.00 38.25 174 ALA A CA 1
ATOM 1416 C C . ALA A 1 174 ? 3.026 26.820 -0.064 1.00 38.25 174 ALA A C 1
ATOM 1418 O O . ALA A 1 174 ? 3.087 27.693 0.797 1.00 38.25 174 ALA A O 1
ATOM 1419 N N . GL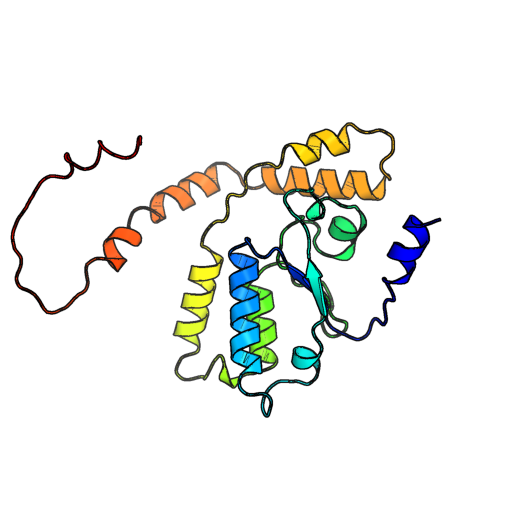U A 1 175 ? 2.334 25.693 0.135 1.00 40.44 175 GLU A N 1
ATOM 1420 C CA . GLU A 1 175 ? 1.550 25.435 1.361 1.00 40.44 175 GLU A CA 1
ATOM 1421 C C . GLU A 1 175 ? 2.336 24.711 2.477 1.00 40.44 175 GLU A C 1
ATOM 1423 O O . GLU A 1 175 ? 1.817 24.514 3.575 1.00 40.44 175 GLU A O 1
ATOM 1428 N N . ASN A 1 176 ? 3.592 24.313 2.236 1.00 44.31 176 ASN A N 1
ATOM 1429 C CA . ASN A 1 176 ? 4.346 23.427 3.138 1.00 44.31 176 ASN A CA 1
ATOM 1430 C C . ASN A 1 176 ? 5.365 24.109 4.066 1.00 44.31 176 ASN A C 1
ATOM 1432 O O . ASN A 1 176 ? 6.079 23.411 4.784 1.00 44.31 176 ASN A O 1
ATOM 1436 N N . VAL A 1 177 ? 5.429 25.443 4.111 1.00 41.41 177 VAL A N 1
ATOM 1437 C CA . VAL A 1 177 ? 6.418 26.149 4.954 1.00 41.41 177 VAL A CA 1
ATOM 1438 C C . VAL A 1 177 ? 5.902 26.479 6.368 1.00 41.41 177 VAL A C 1
ATOM 1440 O O . VAL A 1 177 ? 6.707 26.810 7.231 1.00 41.41 177 VAL A O 1
ATOM 1443 N N . ASP A 1 178 ? 4.609 26.313 6.684 1.00 45.06 178 ASP A N 1
ATOM 1444 C CA . ASP A 1 178 ? 4.054 26.930 7.911 1.00 45.06 178 ASP A CA 1
ATOM 1445 C C . ASP A 1 178 ? 3.608 25.969 9.041 1.00 45.06 178 ASP A C 1
ATOM 1447 O O . ASP A 1 178 ? 3.332 26.385 10.170 1.00 45.06 178 ASP A O 1
ATOM 1451 N N . TRP A 1 179 ? 3.568 24.649 8.816 1.00 39.81 179 TRP A N 1
ATOM 1452 C CA . TRP A 1 179 ? 2.958 23.745 9.808 1.00 39.81 179 TRP A CA 1
ATOM 1453 C C . TRP A 1 179 ? 3.915 23.239 10.902 1.00 39.81 179 TRP A C 1
ATOM 1455 O O . TRP A 1 179 ? 3.456 22.962 12.011 1.00 39.81 179 TRP A O 1
ATOM 1465 N N . ILE A 1 180 ? 5.230 23.164 10.650 1.00 38.44 180 ILE A N 1
ATOM 1466 C CA . ILE A 1 180 ? 6.215 22.790 11.689 1.00 38.44 180 ILE A CA 1
ATOM 1467 C C . ILE A 1 180 ? 6.359 23.924 12.716 1.00 38.44 180 ILE A C 1
ATOM 1469 O O . ILE A 1 180 ? 6.402 23.663 13.918 1.00 38.44 180 ILE A O 1
ATOM 1473 N N . SER A 1 181 ? 6.328 25.179 12.261 1.00 37.06 181 SER A N 1
ATOM 1474 C CA . SER A 1 181 ? 6.325 26.369 13.123 1.00 37.06 181 SER A CA 1
ATOM 1475 C C . SER A 1 181 ? 5.087 26.425 14.024 1.00 37.06 181 SER A C 1
ATOM 1477 O O . SER A 1 181 ? 5.178 26.807 15.188 1.00 37.06 181 SER A O 1
ATOM 1479 N N . THR A 1 182 ? 3.938 25.971 13.515 1.00 40.91 182 THR A N 1
ATOM 1480 C CA . THR A 1 182 ? 2.671 25.974 14.259 1.00 40.91 182 THR A CA 1
ATOM 1481 C C . THR A 1 182 ? 2.596 24.853 15.307 1.00 40.91 182 THR A C 1
ATOM 1483 O O . THR A 1 182 ? 1.962 25.030 16.344 1.00 40.91 182 THR A O 1
ATOM 1486 N N . LEU A 1 183 ? 3.277 23.715 15.100 1.00 38.88 183 LEU A N 1
ATOM 1487 C CA . LEU A 1 183 ? 3.252 22.594 16.054 1.00 38.88 183 LEU A CA 1
ATOM 1488 C C . LEU A 1 183 ? 4.149 22.803 17.292 1.00 38.88 183 LEU A C 1
ATOM 1490 O O . LEU A 1 183 ? 3.977 22.097 18.283 1.00 38.88 183 LEU A O 1
ATOM 1494 N N . LEU A 1 184 ? 5.091 23.754 17.246 1.00 38.09 184 LEU A N 1
ATOM 1495 C CA . LEU A 1 184 ? 6.042 24.044 18.331 1.00 38.09 184 LEU A CA 1
ATOM 1496 C C . LEU A 1 184 ? 5.683 25.288 19.169 1.00 38.09 184 LEU A C 1
ATOM 1498 O O . LEU A 1 184 ? 6.428 25.623 20.087 1.00 38.09 184 LEU A O 1
ATOM 1502 N N . LEU A 1 185 ? 4.559 25.966 18.893 1.00 41.06 185 LEU A N 1
ATOM 1503 C CA . LEU A 1 185 ? 4.207 27.251 19.525 1.00 41.06 185 LEU A CA 1
ATOM 1504 C C . LEU A 1 185 ? 2.860 27.302 20.265 1.00 41.06 185 LEU A C 1
ATOM 1506 O O . LEU A 1 185 ? 2.359 28.387 20.551 1.00 41.06 185 LEU A O 1
ATOM 1510 N N . THR A 1 186 ? 2.291 26.170 20.676 1.00 35.59 186 THR A N 1
ATOM 1511 C CA . THR A 1 186 ? 1.150 26.189 21.610 1.00 35.59 186 THR A CA 1
ATOM 1512 C C . THR A 1 186 ? 1.418 25.343 22.845 1.00 35.59 186 THR A C 1
ATOM 1514 O O . THR A 1 186 ? 0.919 24.226 22.961 1.00 35.59 186 THR A O 1
ATOM 1517 N N . ASP A 1 187 ? 2.171 25.915 23.784 1.00 34.78 187 ASP A N 1
ATOM 1518 C CA . ASP A 1 187 ? 2.015 25.629 25.211 1.00 34.78 187 ASP A CA 1
ATOM 1519 C C . ASP A 1 187 ? 1.338 26.853 25.863 1.00 34.78 187 ASP A C 1
ATOM 1521 O O . ASP A 1 187 ? 1.965 27.912 25.986 1.00 34.78 187 ASP A O 1
ATOM 1525 N N . PRO A 1 188 ? 0.038 26.796 26.209 1.00 39.19 188 PRO A N 1
ATOM 1526 C CA . PRO A 1 188 ? -0.658 27.909 26.838 1.00 39.19 188 PRO A CA 1
ATOM 1527 C C . PRO A 1 188 ? -0.314 27.929 28.333 1.00 39.19 188 PRO A C 1
ATOM 1529 O O . PRO A 1 188 ? -1.129 27.542 29.168 1.00 39.19 188 PRO A O 1
ATOM 1532 N N . GLY A 1 189 ? 0.908 28.341 28.685 1.00 39.06 189 GLY A N 1
ATOM 1533 C CA . GLY A 1 189 ? 1.328 28.245 30.084 1.00 39.06 189 GLY A CA 1
ATOM 1534 C C . GLY A 1 189 ? 2.603 28.945 30.546 1.00 39.06 189 GLY A C 1
ATOM 1535 O O . GLY A 1 189 ? 2.829 28.945 31.754 1.00 39.06 189 GLY A O 1
ATOM 1536 N N . GLN A 1 190 ? 3.424 29.565 29.687 1.00 34.38 190 GLN A N 1
ATOM 1537 C CA . GLN A 1 190 ? 4.638 30.254 30.160 1.00 34.38 190 GLN A CA 1
ATOM 1538 C C . GLN A 1 190 ? 4.833 31.667 29.586 1.00 34.38 190 GLN A C 1
ATOM 1540 O O . GLN A 1 190 ? 4.604 31.887 28.396 1.00 34.38 190 GLN A O 1
ATOM 1545 N N . PRO A 1 191 ? 5.259 32.645 30.415 1.00 31.81 191 PRO A N 1
ATOM 1546 C CA . PRO A 1 191 ? 5.492 34.013 29.971 1.00 31.81 191 PRO A CA 1
ATOM 1547 C C . PRO A 1 191 ? 6.747 34.110 29.094 1.00 31.81 191 PRO A C 1
ATOM 1549 O O . PRO A 1 191 ? 7.783 33.509 29.377 1.00 31.81 191 PRO A O 1
ATOM 1552 N N . SER A 1 192 ? 6.636 34.906 28.029 1.00 32.91 192 SER A N 1
ATOM 1553 C CA . SER A 1 192 ? 7.662 35.095 27.007 1.00 32.91 192 SER A CA 1
ATOM 1554 C C . SER A 1 192 ? 8.967 35.655 27.577 1.00 32.91 192 SER A C 1
ATOM 1556 O O . SER A 1 192 ? 8.970 36.734 28.175 1.00 32.91 192 SER A O 1
ATOM 1558 N N . VAL A 1 193 ? 10.089 34.998 27.279 1.00 34.25 193 VAL A N 1
ATOM 1559 C CA . VAL A 1 193 ? 11.413 35.627 27.319 1.00 34.25 193 VAL A CA 1
ATOM 1560 C C . VAL A 1 193 ? 11.858 35.860 25.881 1.00 34.25 193 VAL A C 1
ATOM 1562 O O . VAL A 1 193 ? 11.907 34.947 25.061 1.00 34.25 193 VAL A O 1
ATOM 1565 N N . ALA A 1 194 ? 12.108 37.127 25.582 1.00 34.53 194 ALA A N 1
ATOM 1566 C CA . ALA A 1 194 ? 12.400 37.652 24.264 1.00 34.53 194 ALA A CA 1
ATOM 1567 C C . ALA A 1 194 ? 13.689 37.088 23.634 1.00 34.53 194 ALA A C 1
ATOM 1569 O O . ALA A 1 194 ? 14.713 36.930 24.297 1.00 34.53 194 ALA A O 1
ATOM 1570 N N . SER A 1 195 ? 13.607 36.878 22.315 1.00 39.28 195 SER A N 1
ATOM 1571 C CA . SER A 1 195 ? 14.652 37.080 21.300 1.00 39.28 195 SER A CA 1
ATOM 1572 C C . SER A 1 195 ? 16.089 36.647 21.638 1.00 39.28 195 SER A C 1
ATOM 1574 O O . SER A 1 195 ? 16.856 37.420 22.218 1.00 39.28 195 SER A O 1
ATOM 1576 N N . ARG A 1 196 ? 16.517 35.491 21.111 1.00 32.09 196 ARG A N 1
ATOM 1577 C CA . ARG A 1 196 ? 17.922 35.258 20.729 1.00 32.09 196 ARG A CA 1
ATOM 1578 C C . ARG A 1 196 ? 18.009 34.587 19.356 1.00 32.09 196 ARG A C 1
ATOM 1580 O O . ARG A 1 196 ? 17.215 33.714 19.028 1.00 32.09 196 ARG A O 1
ATOM 1587 N N . ASN A 1 197 ? 18.941 35.103 18.561 1.00 32.97 197 ASN A N 1
ATOM 1588 C CA . ASN A 1 197 ? 19.108 34.908 17.123 1.00 32.97 197 ASN A CA 1
ATOM 1589 C C . ASN A 1 197 ? 19.463 33.467 16.719 1.00 32.97 197 ASN A C 1
ATOM 1591 O O . ASN A 1 197 ? 20.220 32.778 17.398 1.00 32.97 197 ASN A O 1
ATOM 1595 N N . VAL A 1 198 ? 18.966 33.058 15.549 1.00 34.75 198 VAL A N 1
ATOM 1596 C CA . VAL A 1 198 ? 19.209 31.763 14.889 1.00 34.75 198 VAL A CA 1
ATOM 1597 C C . VAL A 1 198 ? 20.542 31.803 14.129 1.00 34.75 198 VAL A C 1
ATOM 1599 O O . VAL A 1 198 ? 20.586 31.764 12.902 1.00 34.75 198 VAL A O 1
ATOM 1602 N N . SER A 1 199 ? 21.652 31.944 14.853 1.00 33.66 199 SER A N 1
ATOM 1603 C CA . SER A 1 199 ? 22.999 31.950 14.251 1.00 33.66 199 SER A CA 1
ATOM 1604 C C . SER A 1 199 ? 24.000 31.003 14.921 1.00 33.66 199 SER A C 1
ATOM 1606 O O . SER A 1 199 ? 25.106 30.868 14.415 1.00 33.66 199 SER A O 1
ATOM 1608 N N . ASP A 1 200 ? 23.602 30.266 15.966 1.00 34.19 200 ASP A N 1
ATOM 1609 C CA . ASP A 1 200 ? 24.543 29.481 16.789 1.00 34.19 200 ASP A CA 1
ATOM 1610 C C . ASP A 1 200 ? 24.421 27.945 16.662 1.00 34.19 200 ASP A C 1
ATOM 1612 O O . ASP A 1 200 ? 25.069 27.217 17.406 1.00 34.19 200 ASP A O 1
ATOM 1616 N N . PHE A 1 201 ? 23.649 27.409 15.708 1.00 32.97 201 PHE A N 1
ATOM 1617 C CA . PHE A 1 201 ? 23.561 25.952 15.460 1.00 32.97 201 PHE A CA 1
ATOM 1618 C C . PHE A 1 201 ? 24.234 25.523 14.148 1.00 32.97 201 PHE A C 1
ATOM 1620 O O . PHE A 1 201 ? 23.708 24.737 13.367 1.00 32.97 201 PHE A O 1
ATOM 1627 N N . VAL A 1 202 ? 25.441 26.027 13.907 1.00 41.09 202 VAL A N 1
ATOM 1628 C CA . VAL A 1 202 ? 26.416 25.361 13.038 1.00 41.09 202 VAL A CA 1
ATOM 1629 C C . VAL A 1 202 ? 27.720 25.334 13.813 1.00 41.09 202 VAL A C 1
ATOM 1631 O O . VAL A 1 202 ? 28.394 26.351 13.880 1.00 41.09 202 VAL A O 1
ATOM 1634 N N . VAL A 1 203 ? 28.012 24.193 14.445 1.00 35.50 203 VAL A N 1
ATOM 1635 C CA . VAL A 1 203 ? 29.336 23.635 14.791 1.00 35.50 203 VAL A CA 1
ATOM 1636 C C . VAL A 1 203 ? 29.118 22.555 15.863 1.00 35.50 203 VAL A C 1
ATOM 1638 O O . VAL A 1 203 ? 28.391 22.775 16.824 1.00 35.50 203 VAL A O 1
ATOM 1641 N N . MET A 1 204 ? 29.794 21.413 15.686 1.00 29.52 204 MET A N 1
ATOM 1642 C CA . MET A 1 204 ? 29.853 20.208 16.540 1.00 29.52 204 MET A CA 1
ATOM 1643 C C . MET A 1 204 ? 28.908 19.066 16.149 1.00 29.52 204 MET A C 1
ATOM 1645 O O . MET A 1 204 ? 27.860 18.864 16.746 1.00 29.52 204 MET A O 1
ATOM 1649 N N . ASN A 1 205 ? 29.348 18.273 15.169 1.00 31.20 205 ASN A N 1
ATOM 1650 C CA . ASN A 1 205 ? 29.456 16.817 15.321 1.00 31.20 205 ASN A CA 1
ATOM 1651 C C . ASN A 1 205 ? 30.440 16.282 14.269 1.00 31.20 205 ASN A C 1
ATOM 1653 O O . ASN A 1 205 ? 30.060 15.724 13.247 1.00 31.20 205 ASN A O 1
ATOM 1657 N N . ASN A 1 206 ? 31.723 16.522 14.531 1.00 33.53 206 ASN A N 1
ATOM 1658 C CA . ASN A 1 206 ? 32.828 15.691 14.067 1.00 33.53 206 ASN A CA 1
ATOM 1659 C C . ASN A 1 206 ? 33.643 15.380 15.317 1.00 33.53 206 ASN A C 1
ATOM 1661 O O . ASN A 1 206 ? 34.399 16.247 15.750 1.00 33.53 206 ASN A O 1
ATOM 1665 N N . LEU A 1 207 ? 33.416 14.202 15.895 1.00 35.84 207 LEU A N 1
ATOM 1666 C CA . LEU A 1 207 ? 34.360 13.370 16.645 1.00 35.84 207 LEU A CA 1
ATOM 1667 C C . LEU A 1 207 ? 33.735 11.977 16.794 1.00 35.84 207 LEU A C 1
ATOM 1669 O O . LEU A 1 207 ? 32.568 11.911 17.239 1.00 35.84 207 LEU A O 1
#

Organism: NCBI:txid1506151

=== Feature glossary ===
Each block in this record encodes a different view of the same protein. In brief:

Predicted aligned error. PAE(i, j) answers: if I align the predicted and true structures on residue i, how far off (in Å) do I expect residue j to be? A block-diagonal PAE matrix with low values on the blocks and high values off-diagonal is the signature of a multi-domain protein with confidently predicted domains but uncertain inter-domain orientation.

Contact-map, Ramachandran, and PAE plots. Plot images: a contact map (which residues are close in 3D, as an N×N binary image), a Ramachandran scatter (backbone torsion angles, revealing secondary-structure composition at a glance), and — for AlphaFold structures — a PAE heatmap (pairwise prediction confidence).

Backbone torsions (φ/ψ). φ (phi) and ψ (psi) are the two rotatable backbone dihedrals per residue: φ is the C(i-1)–N–Cα–C torsion, ψ is the N–Cα–C–N(i+1) torsion, both in degrees on (−180°, 180°]. α-helical residues cluster near (−60°, −45°); β-strand residues near (−120°, +130°). A Ramachandran plot is simply a scatter of (φ, ψ) for every residue.

Foldseek 3Di. A 3Di character summarizes, for each residue, the relative orientation of the Cα frame of its nearest spatial neighbor. Because it encodes fold topology rather than chemistry, 3Di alignments detect remote structural similarity that sequence alignment misses.

Radius of gyration, Cα contacts, bounding box. Three whole-structure scalars: the radius of gyration (RMS distance of Cα from centroid, in Å), the count of Cα–Cα contacts (pairs closer than 8 Å and separated by more than four residues in sequence — i.e. tertiary, not local, contacts), and the bounding-box dimensions. Together they distinguish compact globular folds from extended fibres or disordered chains.

Sequence. Sequence gives the chain of amino aci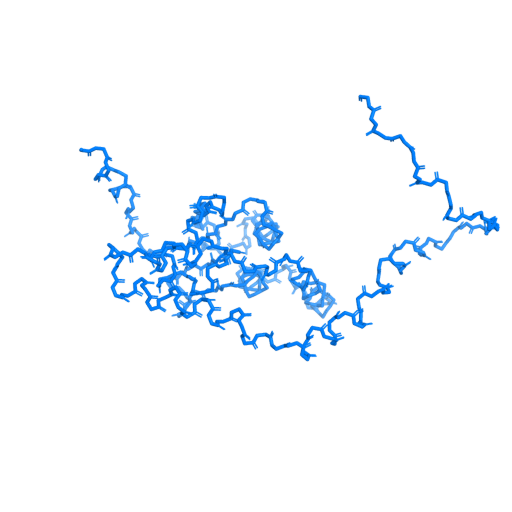ds in standard one-letter code (A=alanine, C=cysteine, …, Y=tyrosine), read N→C. It is the only feature that is directly encoded by the gene; all structural features are derived from the folded form of this sequence.

mmCIF coordinates. Atomic coordinates in PDBx/mmCIF format — the same representation the Protein Data Bank distributes. Each line of the _atom_site loop places one backbone atom in Cartesian space (units: ångströms, origin: arbitrary).

Secondary structure (3-state, P-SEA). Three-state secondary structure (P-SEA) collapses the eight DSSP classes into helix (a), strand (b), and coil (c). P-SEA assigns these from Cα geometry alone — distances and angles — without requiring backbone oxygens, so it works on any Cα trace.

InterPro / GO / CATH / organism. Functional annotations link the protein to curated databases. InterPro entries identify conserved domains and families by matching the sequence against member-database signatures (Pfam, PROSITE, CDD, …). Gene Ontology (GO) terms describe molecular function, biological process, and cellular component in a controlled vocabulary. CATH places the structure in a hierarchical fold classification (Class/Architecture/Topology/Homologous-superfamily). The organism is the source species.

B-factor. B-factor (Debye–Waller factor) reflects atomic displacement in the crystal lattice. It is an experimental observable (units Å²), not a prediction; low values mean the atom is pinned down, high values mean it moves or is heterogeneous across the crystal.

Rendered structure images. Structure images are PyMOL renders from six orthogonal camera directions. Cartoon representation draws helices as coils and strands as arrows; sticks shows the backbone as bonds; surface shows the solvent-excluded envelope. Rainbow coloring maps sequence position to hue (blue→red, N→C); chain coloring assigns a distinct color per polypeptide.

Solvent-accessible surface area. Solvent-accessible surface area (SASA) is the area in Å² traced out by the centre of a 1.4 Å probe sphere (a water molecule) rolled over the protein's van der Waals surface (Shrake–Rupley / Lee–Richards construction). Buried residues have near-zero SASA; fully exposed residues can exceed 200 Å². The total SASA scales roughly with the number of surface residues.

Secondary structure (8-state, DSSP). The SS8 string is DSSP's per-residue secondary-structure call. α-helix (H) means an i→i+4 H-bond ladder; β-strand (E) means the residue participates in a β-sheet; 3₁₀ (G) and π (I) are tighter and wider helices; T/S are turns/bends; '-' is loop.

pLDDT. For AlphaFold models, the B-factor field carries pLDDT — the model's own estimate of local accuracy on a 0–100 scale. Regions with pLDDT<50 should be treated as essentially unmodeled; they often correspond to intrinsically disordered segments.

Nearest PDB structures. Nearest PDB neighbors are the top structural matches found by Foldseek when searching this structure against the entire Protein Data Bank. Each hit reports a TM-score (0 to 1; >0.5 almost always implies the same fold) and an E-value. These are *structural* homologs — they may share no detectable sequence similarity.